Protein 3E98 (pdb70)

B-factor: mean 53.0, std 12.98, range [24.03, 97.97]

Foldseek 3Di:
DVVVVVVVVVVVVVVVVVVVVVVCCQVVLVVLLVVLLVVLLVQLVVQPDPCSNVVSVVCSVCPSNVFPWKFWEWADPPDDDPHHYYHPVVVCVQQVCVQVPHDDDQQDDDPSNLVVGTPDPVSVLFQGKAKHFQADPDTTTIIMTTDSDSNCCVGCCNPPRVVVSSPSSSVRNVVD/DVVVVVVVVVVVVVVVVVCCVVVVVVVVVVVVVLLVVLLVVLLVQLVVDPDPVSNVCSVVCSCCPSVVFPFKFWEWDDPVVYYHPVVVCVQDNVLAPQDKDKFDDDQSVLCVRGNDVCSVQFGMKIKGFLADPHTTTIIMTTHSPRVQGPDCVNCVSVSVSSVSSSVRRVVD

Organism: Pseudomonas aeruginosa (NCBI:txid287)

Sequence (348 aa):
VSLVERQVRLLRERNIERHRLSQLDVARENDRLFDKTRRLVLDLLDATSLEDVVSTVEDSLRHEFQVPYVSLILFSDSSVSVGRSVSSAEAHQAIGGLLSGGKTVCGVLRPHELAFLFGESDRDEIGSAAVVSLSFQGLHGVLAIGSPDPQHYKSSLGTLFLGYVAEVLARVLPRFDAVSLVERQVRLLRERNIERHHRLSQLDVARENDRLFDKTRRLVLDLLDATSLEDDVVSTVEDSLRHEFQVPYVSLILFSDSRSVSSAEAHQAIGGLLSGKTVCGVLRPHELAFLFGESDRDEIGSAAVVSLSFQGLHGVLAIGSPDPQHYKSSLGTLFLGYVAEVLARVLPRF

Solvent-accessible surface area: 18530 Å² total

Secondary structure (DSSP, 8-state):
-HHHHHHHHHHHHHHH--HHHHH--HHHHHHHHHHHHHHHHHHHHH--SHHHHHHHHHHIIIIIS--SEEEEEEE-SS---SSEEE-HHHHHHHHHHHHTT---STT---HHHHHHH---TTGGG--EEEEEEEESSSEEEEEEEEESSTTGGGSTIIIIIHHHHHHHHHHHGGG-/-HHHHHHHHHHHHHHHHH--HHHHH--HHHHHHHHHHHHHHHHHHHHT--SHHHHHHHHHHHHHHTS--SEEEEEEE----EE-HHHHHHHHTTS---PPEEES--HHHHHHHHHHHHHTT-SEEEEEEEESSSEEEEEEEEESSTTTTSSTTTTHHHHHHHHHHHHHGGG-

Radius of gyration: 25.73 Å; Cα contacts (8 Å, |Δi|>4): 501; chains: 2; bounding box: 55×84×58 Å

Structure (mmCIF, N/CA/C/O backbone):
data_3E98
#
_entry.id   3E98
#
_cell.length_a   53.841
_cell.length_b   88.114
_cell.length_c   60.963
_cell.angle_alpha   90.000
_cell.angle_beta   107.920
_cell.angle_gamma   90.000
#
_symmetry.space_group_name_H-M   'P 1 21 1'
#
loop_
_entity.id
_entity.type
_entity.pdbx_description
1 polymer 'GAF Domain of Unknown Function'
2 non-polymer 1,2-ETHANEDIOL
3 water water
#
loop_
_atom_site.group_PDB
_atom_site.id
_atom_site.type_symbol
_atom_site.label_atom_id
_atom_site.label_alt_id
_atom_site.label_comp_id
_atom_site.label_asym_id
_atom_site.label_entity_id
_atom_site.label_seq_id
_atom_site.pdbx_PDB_ins_code
_atom_site.Cartn_x
_atom_site.Cartn_y
_atom_site.Cartn_z
_atom_site.occupancy
_atom_site.B_iso_or_equiv
_atom_site.auth_seq_id
_atom_site.auth_comp_id
_atom_site.auth_asym_id
_atom_site.auth_atom_id
_atom_site.pdbx_PDB_model_num
ATOM 1 N N . VAL A 1 67 ? 21.560 -34.089 49.378 1.00 72.33 48 VAL A N 1
ATOM 2 C CA . VAL A 1 67 ? 22.745 -33.371 49.939 1.00 71.99 48 VAL A CA 1
ATOM 3 C C . VAL A 1 67 ? 23.162 -32.181 49.065 1.00 71.24 48 VAL A C 1
ATOM 4 O O . VAL A 1 67 ? 23.797 -31.245 49.558 1.00 71.11 48 VAL A O 1
ATOM 6 N N . SER A 1 68 ? 22.815 -32.211 47.777 1.00 70.18 49 SER A N 1
ATOM 7 C CA . SER A 1 68 ? 23.138 -31.098 46.874 1.00 69.56 49 SER A CA 1
ATOM 8 C C . SER A 1 68 ? 22.087 -29.983 46.926 1.00 68.04 49 SER A C 1
ATOM 9 O O . SER A 1 68 ? 22.397 -28.834 46.585 1.00 69.47 49 SER A O 1
ATOM 12 N N . LEU A 1 69 ? 20.856 -30.317 47.330 1.00 64.85 50 LEU A N 1
ATOM 13 C CA . LEU A 1 69 ? 19.818 -29.300 47.565 1.00 62.51 50 LEU A CA 1
ATOM 14 C C . LEU A 1 69 ? 20.242 -28.447 48.752 1.00 59.27 50 LEU A C 1
ATOM 15 O O . LEU A 1 69 ? 20.167 -27.225 48.695 1.00 59.05 50 LEU A O 1
ATOM 20 N N . VAL A 1 70 ? 20.697 -29.107 49.814 1.00 56.83 51 VAL A N 1
ATOM 21 C CA . VAL A 1 70 ? 21.140 -28.428 51.028 1.00 56.14 51 VAL A CA 1
ATOM 22 C C . VAL A 1 70 ? 22.445 -27.643 50.814 1.00 55.28 51 VAL A C 1
ATOM 23 O O . VAL A 1 70 ? 22.636 -26.595 51.422 1.00 55.55 51 VAL A O 1
ATOM 27 N N . GLU A 1 71 ? 23.327 -28.148 49.952 1.00 54.89 52 GLU A N 1
ATOM 28 C CA . GLU A 1 71 ? 24.561 -27.443 49.590 1.00 55.17 52 GLU A CA 1
ATOM 29 C C . GLU A 1 71 ? 24.267 -26.177 48.801 1.00 51.88 52 GLU A C 1
ATOM 30 O O . GLU A 1 71 ? 24.905 -25.142 49.015 1.00 50.19 52 GLU A O 1
ATOM 36 N N . ARG A 1 72 ? 23.311 -26.282 47.879 1.00 51.00 53 ARG A N 1
ATOM 37 C CA . ARG A 1 72 ? 22.852 -25.153 47.058 1.00 50.29 53 ARG A CA 1
ATOM 38 C C . ARG A 1 72 ? 22.204 -24.092 47.950 1.00 45.35 53 ARG A C 1
ATOM 39 O O . ARG A 1 72 ? 22.453 -22.896 47.799 1.00 46.18 53 ARG A O 1
ATOM 47 N N . GLN A 1 73 ? 21.400 -24.546 48.903 1.00 42.67 54 GLN A N 1
ATOM 48 C CA . GLN A 1 73 ? 20.798 -23.668 49.907 1.00 41.86 54 GLN A CA 1
ATOM 49 C C . GLN A 1 73 ? 21.833 -22.871 50.691 1.00 40.06 54 GLN A C 1
ATOM 50 O O . GLN A 1 73 ? 21.671 -21.677 50.875 1.00 39.10 54 GLN A O 1
ATOM 56 N N . VAL A 1 74 ? 22.877 -23.539 51.173 1.00 40.98 55 VAL A N 1
ATOM 57 C CA . VAL A 1 74 ? 23.913 -22.880 51.989 1.00 41.55 55 VAL A CA 1
ATOM 58 C C . VAL A 1 74 ? 24.678 -21.824 51.189 1.00 42.43 55 VAL A C 1
ATOM 59 O O . VAL A 1 74 ? 24.992 -20.751 51.718 1.00 43.26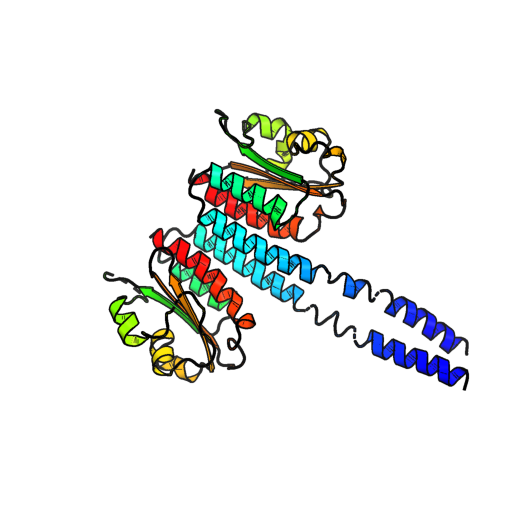 55 VAL A O 1
ATOM 63 N N . ARG A 1 75 ? 24.936 -22.120 49.915 1.00 42.59 56 ARG A N 1
ATOM 64 C CA . ARG A 1 75 ? 25.701 -21.242 49.024 1.00 43.98 56 ARG A CA 1
ATOM 65 C C . ARG A 1 75 ? 24.975 -19.935 48.768 1.00 41.81 56 ARG A C 1
ATOM 66 O O . ARG A 1 75 ? 25.573 -18.866 48.822 1.00 43.70 56 ARG A O 1
ATOM 74 N N . LEU A 1 76 ? 23.680 -20.017 48.497 1.00 41.28 57 LEU A N 1
ATOM 75 C CA . LEU A 1 76 ? 22.865 -18.819 48.301 1.00 40.83 57 LEU A CA 1
ATOM 76 C C . LEU A 1 76 ? 22.627 -18.064 49.595 1.00 38.07 57 LEU A C 1
ATOM 77 O O . LEU A 1 76 ? 22.634 -16.842 49.593 1.00 40.14 57 LEU A O 1
ATOM 82 N N . LEU A 1 77 ? 22.410 -18.775 50.698 1.00 36.31 58 LEU A N 1
ATOM 83 C CA . LEU A 1 77 ? 22.280 -18.116 52.000 1.00 35.65 58 LEU A CA 1
ATOM 84 C C . LEU A 1 77 ? 23.535 -17.342 52.379 1.00 35.19 58 LEU A C 1
ATOM 85 O O . LEU A 1 77 ? 23.446 -16.271 52.956 1.00 38.10 58 LEU A O 1
ATOM 90 N N . ARG A 1 78 ? 24.701 -17.875 52.039 1.00 37.71 59 ARG A N 1
ATOM 91 C CA . ARG A 1 78 ? 25.987 -17.230 52.342 1.00 36.70 59 ARG A CA 1
ATOM 92 C C . ARG A 1 78 ? 26.189 -15.916 51.593 1.00 39.28 59 ARG A C 1
ATOM 93 O O . ARG A 1 78 ? 26.637 -14.924 52.177 1.00 39.86 59 ARG A O 1
ATOM 101 N N . GLU A 1 79 ? 25.920 -15.955 50.288 1.00 39.86 60 GLU A N 1
ATOM 102 C CA . GLU A 1 79 ? 25.967 -14.790 49.415 1.00 41.95 60 GLU A CA 1
ATOM 103 C C . GLU A 1 79 ? 25.040 -13.730 49.932 1.00 40.95 60 GLU A C 1
ATOM 104 O O . GLU A 1 79 ? 25.460 -12.607 50.163 1.00 42.03 60 GLU A O 1
ATOM 110 N N . ARG A 1 80 ? 23.775 -14.091 50.127 1.00 41.08 61 ARG A N 1
ATOM 111 C CA . ARG A 1 80 ? 22.798 -13.164 50.684 1.00 41.77 61 ARG A CA 1
ATOM 112 C C . ARG A 1 80 ? 23.289 -12.563 51.990 1.00 41.27 61 ARG A C 1
ATOM 113 O O . ARG A 1 80 ? 23.281 -11.352 52.141 1.00 43.10 61 ARG A O 1
ATOM 116 N N . ASN A 1 81 ? 23.741 -13.414 52.909 1.00 43.00 62 ASN A N 1
ATOM 117 C CA . ASN A 1 81 ? 24.264 -12.995 54.223 1.00 42.67 62 ASN A CA 1
ATOM 118 C C . ASN A 1 81 ? 25.403 -11.983 54.084 1.00 42.41 62 ASN A C 1
ATOM 119 O O . ASN A 1 81 ? 25.405 -10.978 54.757 1.00 40.85 62 ASN A O 1
ATOM 124 N N . ILE A 1 82 ? 26.365 -12.259 53.193 1.00 43.43 63 ILE A N 1
ATOM 125 C CA . ILE A 1 82 ? 27.528 -11.391 52.990 1.00 42.70 63 ILE A CA 1
ATOM 126 C C . ILE A 1 82 ? 27.109 -10.020 52.447 1.00 44.06 63 ILE A C 1
ATOM 127 O O . ILE A 1 82 ? 27.604 -8.991 52.877 1.00 44.34 63 ILE A O 1
ATOM 132 N N . GLU A 1 83 ? 26.168 -10.032 51.515 1.00 47.24 64 GLU A N 1
ATOM 133 C CA . GLU A 1 83 ? 25.678 -8.829 50.871 1.00 47.72 64 GLU A CA 1
ATOM 134 C C . GLU A 1 83 ? 24.931 -7.947 51.879 1.00 48.00 64 GLU A C 1
ATOM 135 O O . GLU A 1 83 ? 25.066 -6.725 51.856 1.00 47.82 64 GLU A O 1
ATOM 151 N N . ARG A 1 85 ? 25.377 -7.991 55.266 1.00 47.82 66 ARG A N 1
ATOM 152 C CA . ARG A 1 85 ? 26.374 -7.486 56.216 1.00 48.29 66 ARG A CA 1
ATOM 153 C C . ARG A 1 85 ? 26.983 -6.182 55.737 1.00 46.43 66 ARG A C 1
ATOM 154 O O . ARG A 1 85 ? 27.058 -5.222 56.488 1.00 44.97 66 ARG A O 1
ATOM 162 N N . HIS A 1 86 ? 27.462 -6.192 54.493 1.00 48.48 67 HIS A N 1
ATOM 163 C CA . HIS A 1 86 ? 28.072 -5.022 53.865 1.00 50.48 67 HIS A CA 1
ATOM 164 C C . HIS A 1 86 ? 27.075 -3.876 53.762 1.00 49.86 67 HIS A C 1
ATOM 165 O O . HIS A 1 86 ? 27.361 -2.736 54.098 1.00 53.36 67 HIS A O 1
ATOM 172 N N . ARG A 1 87 ? 25.878 -4.200 53.353 1.00 50.03 68 ARG A N 1
ATOM 173 C CA . ARG A 1 87 ? 24.836 -3.210 53.245 1.00 50.17 68 ARG A CA 1
ATOM 174 C C . ARG A 1 87 ? 24.512 -2.564 54.597 1.00 49.93 68 ARG A C 1
ATOM 175 O O . ARG A 1 87 ? 24.319 -1.355 54.700 1.00 50.34 68 ARG A O 1
ATOM 183 N N . LEU A 1 88 ? 24.454 -3.380 55.631 1.00 49.54 69 LEU A N 1
ATOM 184 C CA . LEU A 1 88 ? 24.177 -2.902 56.984 1.00 51.06 69 LEU A CA 1
ATOM 185 C C . LEU A 1 88 ? 25.368 -2.100 57.525 1.00 52.16 69 LEU A C 1
ATOM 186 O O . LEU A 1 88 ? 25.202 -1.110 58.237 1.00 50.95 69 LEU A O 1
ATOM 191 N N . SER A 1 89 ? 26.573 -2.548 57.174 1.00 51.64 70 SER A N 1
ATOM 192 C CA . SER A 1 89 ? 27.802 -1.903 57.618 1.00 49.97 70 SER A CA 1
ATOM 193 C C . SER A 1 89 ? 27.940 -0.498 57.053 1.00 47.24 70 SER A C 1
ATOM 194 O O . SER A 1 89 ? 28.287 0.434 57.781 1.00 44.02 70 SER A O 1
ATOM 197 N N . GLN A 1 90 ? 27.702 -0.373 55.750 1.00 46.06 71 GLN A N 1
ATOM 198 C CA . GLN A 1 90 ? 27.645 0.921 55.062 1.00 48.49 71 GLN A CA 1
ATOM 199 C C . GLN A 1 90 ? 26.569 1.868 55.641 1.00 50.17 71 GLN A C 1
ATOM 200 O O . GLN A 1 90 ? 26.817 3.063 55.881 1.00 48.63 71 GLN A O 1
ATOM 206 N N . LEU A 1 91 ? 25.385 1.315 55.882 1.00 51.26 72 LEU A N 1
ATOM 207 C CA . LEU A 1 91 ? 24.279 2.045 56.497 1.00 52.28 72 LEU A CA 1
ATOM 208 C C . LEU A 1 91 ? 24.644 2.581 57.879 1.00 51.78 72 LEU A C 1
ATOM 209 O O . LEU A 1 91 ? 24.190 3.667 58.275 1.00 52.62 72 LEU A O 1
ATOM 222 N N . ASP A 1 93 ? 27.839 3.279 58.875 1.00 50.60 74 ASP A N 1
ATOM 223 C CA . ASP A 1 93 ? 28.851 4.280 58.597 1.00 50.21 74 ASP A CA 1
ATOM 224 C C . ASP A 1 93 ? 28.199 5.583 58.182 1.00 49.76 74 ASP A C 1
ATOM 225 O O . ASP A 1 93 ? 28.619 6.651 58.620 1.00 50.15 74 ASP A O 1
ATOM 230 N N . VAL A 1 94 ? 27.209 5.489 57.294 1.00 48.79 75 VAL A N 1
ATOM 231 C CA . VAL A 1 94 ? 26.458 6.663 56.844 1.00 47.97 75 VAL A CA 1
ATOM 232 C C . VAL A 1 94 ? 25.717 7.353 57.988 1.00 47.47 75 VAL A C 1
ATOM 233 O O . VAL A 1 94 ? 25.746 8.572 58.093 1.00 48.98 75 VAL A O 1
ATOM 237 N N . ALA A 1 95 ? 25.098 6.577 58.863 1.00 48.37 76 ALA A N 1
ATOM 238 C CA . ALA A 1 95 ? 24.349 7.129 59.994 1.00 47.50 76 ALA A CA 1
ATOM 239 C C . ALA A 1 95 ? 25.269 7.870 60.949 1.00 48.61 76 ALA A C 1
ATOM 240 O O . ALA A 1 95 ? 24.934 8.944 61.449 1.00 51.94 76 ALA A O 1
ATOM 242 N N . ARG A 1 96 ? 26.425 7.278 61.201 1.00 48.13 77 ARG A N 1
ATOM 243 C CA . ARG A 1 96 ? 27.434 7.849 62.078 1.00 50.02 77 ARG A CA 1
ATOM 244 C C . ARG A 1 96 ? 28.023 9.139 61.507 1.00 48.89 77 ARG A C 1
ATOM 245 O O . ARG A 1 96 ? 28.281 10.090 62.246 1.00 48.46 77 ARG A O 1
ATOM 250 N N . GLU A 1 97 ? 28.257 9.168 60.196 1.00 48.76 78 GLU A N 1
ATOM 251 C CA . GLU A 1 97 ? 28.837 10.344 59.563 1.00 49.03 78 GLU A CA 1
ATOM 252 C C . GLU A 1 97 ? 27.802 11.464 59.575 1.00 49.42 78 GLU A C 1
ATOM 253 O O . GLU A 1 97 ? 28.121 12.603 59.923 1.00 51.57 78 GLU A O 1
ATOM 259 N N . ASN A 1 98 ? 26.556 11.128 59.251 1.00 48.31 79 ASN A N 1
ATOM 260 C CA . ASN A 1 98 ? 25.456 12.095 59.290 1.00 46.74 79 ASN A CA 1
ATOM 261 C C . ASN A 1 98 ? 25.240 12.718 60.668 1.00 45.63 79 ASN A C 1
ATOM 262 O O . ASN A 1 98 ? 24.954 13.916 60.773 1.00 43.30 79 ASN A O 1
ATOM 267 N N . ASP A 1 99 ? 25.395 11.927 61.722 1.00 45.20 80 ASP A N 1
ATOM 268 C CA . ASP A 1 99 ? 25.338 12.487 63.071 1.00 46.03 80 ASP A CA 1
ATOM 269 C C . ASP A 1 99 ? 26.456 13.486 63.322 1.00 44.78 80 ASP A C 1
ATOM 270 O O . ASP A 1 99 ? 26.239 14.507 63.948 1.00 45.90 80 ASP A O 1
ATOM 275 N N . ARG A 1 100 ? 27.653 13.170 62.842 1.00 44.83 81 ARG A N 1
ATOM 276 C CA . ARG A 1 100 ? 28.823 14.027 63.007 1.00 43.54 81 ARG A CA 1
ATOM 277 C C . ARG A 1 100 ? 28.577 15.329 62.240 1.00 42.76 81 ARG A C 1
ATOM 278 O O . ARG A 1 100 ? 28.792 16.416 62.762 1.00 41.37 81 ARG A O 1
ATOM 286 N N . LEU A 1 101 ? 28.079 15.190 61.014 1.00 42.88 82 LEU A N 1
ATOM 287 C CA . LEU A 1 101 ? 27.757 16.317 60.169 1.00 42.43 82 LEU A CA 1
ATOM 288 C C . LEU A 1 101 ? 26.613 17.193 60.691 1.00 44.52 82 LEU A C 1
ATOM 289 O O . LEU A 1 101 ? 26.710 18.414 60.561 1.00 45.67 82 LEU A O 1
ATOM 294 N N . PHE A 1 102 ? 25.552 16.585 61.253 1.00 45.66 83 PHE A N 1
ATOM 295 C CA . PHE A 1 102 ? 24.448 17.328 61.886 1.00 48.56 83 PHE A CA 1
ATOM 296 C C . PHE A 1 102 ? 25.019 18.268 62.961 1.00 47.93 83 PHE A C 1
ATOM 297 O O 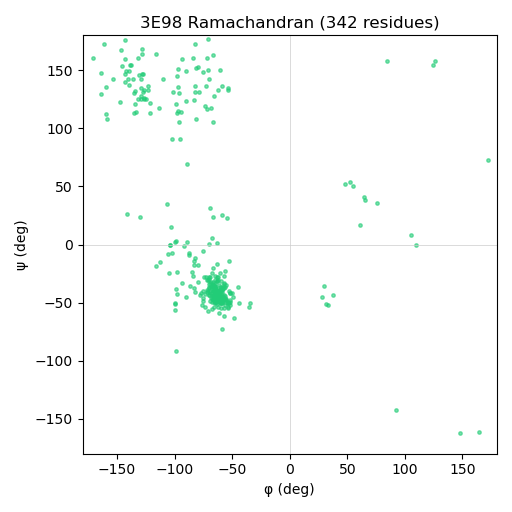. PHE A 1 102 ? 24.695 19.441 63.012 1.00 48.88 83 PHE A O 1
ATOM 305 N N . ASP A 1 103 ? 25.856 17.717 63.830 1.00 47.96 84 ASP A N 1
ATOM 306 C CA . ASP A 1 103 ? 26.480 18.452 64.928 1.00 47.72 84 ASP A CA 1
ATOM 307 C C . ASP A 1 103 ? 27.387 19.607 64.476 1.00 44.88 84 ASP A C 1
ATOM 308 O O . ASP A 1 103 ? 27.345 20.679 65.056 1.00 42.62 84 ASP A O 1
ATOM 313 N N . LYS A 1 104 ? 28.229 19.368 63.474 1.00 41.71 85 LYS A N 1
ATOM 314 C CA . LYS A 1 104 ? 29.129 20.402 62.970 1.00 39.33 85 LYS A CA 1
ATOM 315 C C . LYS A 1 104 ? 28.347 21.539 62.310 1.00 38.37 85 LYS A C 1
ATOM 316 O O . LYS A 1 104 ? 28.701 22.708 62.463 1.00 38.32 85 LYS A O 1
ATOM 322 N N . THR A 1 105 ? 27.305 21.178 61.563 1.00 38.24 86 THR A N 1
ATOM 323 C CA . THR A 1 105 ? 26.394 22.131 60.929 1.00 37.91 86 THR A CA 1
ATOM 324 C C . THR A 1 105 ? 25.709 23.034 61.970 1.00 40.10 86 THR A C 1
ATOM 325 O O . THR A 1 105 ? 25.777 24.255 61.882 1.00 40.74 86 THR A O 1
ATOM 329 N N . ARG A 1 106 ? 25.058 22.419 62.948 1.00 38.25 87 ARG A N 1
ATOM 330 C CA . ARG A 1 106 ? 24.475 23.127 64.083 1.00 40.51 87 ARG A CA 1
ATOM 331 C C . ARG A 1 106 ? 25.402 24.195 64.667 1.00 41.13 87 ARG A C 1
ATOM 332 O O . ARG A 1 106 ? 25.009 25.349 64.885 1.00 41.71 87 ARG A O 1
ATOM 340 N N . ARG A 1 107 ? 26.640 23.787 64.929 1.00 40.33 88 ARG A N 1
ATOM 341 C CA . ARG A 1 107 ? 27.640 24.651 65.505 1.00 41.90 88 ARG A CA 1
ATOM 342 C C . ARG A 1 107 ? 28.066 25.752 64.538 1.00 40.88 88 ARG A C 1
ATOM 343 O O . ARG A 1 107 ? 28.328 26.875 64.976 1.00 39.85 88 ARG A O 1
ATOM 348 N N . LEU A 1 108 ? 28.145 25.434 63.237 1.00 39.07 89 LEU A N 1
ATOM 349 C CA . LEU A 1 108 ? 28.548 26.413 62.245 1.00 37.72 89 LEU A CA 1
ATOM 350 C C . LEU A 1 108 ? 27.480 27.506 62.145 1.00 38.44 89 LEU A C 1
ATOM 351 O O . LEU A 1 108 ? 27.791 28.701 62.159 1.00 40.65 89 LEU A O 1
ATOM 356 N N . VAL A 1 109 ? 26.225 27.078 62.058 1.00 36.81 90 VAL A N 1
ATOM 357 C CA . VAL A 1 109 ? 25.069 27.969 61.985 1.00 34.48 90 VAL A CA 1
ATOM 358 C C . VAL A 1 109 ? 25.119 28.977 63.134 1.00 34.10 90 VAL A C 1
ATOM 359 O O . VAL A 1 109 ? 25.050 30.180 62.899 1.00 35.10 90 VAL A O 1
ATOM 363 N N . LEU A 1 110 ? 25.271 28.493 64.367 1.00 33.35 91 LEU A N 1
ATOM 364 C CA . LEU A 1 110 ? 25.352 29.387 65.530 1.00 33.37 91 LEU A CA 1
ATOM 365 C C . LEU A 1 110 ? 26.573 30.301 65.459 1.00 36.51 91 LEU A C 1
ATOM 366 O O . LEU A 1 110 ? 26.449 31.522 65.637 1.00 38.22 91 LEU A O 1
ATOM 371 N N . ASP A 1 111 ? 27.748 29.734 65.174 1.00 38.39 92 ASP A N 1
ATOM 372 C CA . ASP A 1 111 ? 28.962 30.553 64.955 1.00 37.57 92 ASP A CA 1
ATOM 373 C C . ASP A 1 111 ? 28.741 31.651 63.938 1.00 36.52 92 ASP A C 1
ATOM 374 O O . ASP A 1 111 ? 29.223 32.772 64.125 1.00 38.70 92 ASP A O 1
ATOM 379 N N . LEU A 1 112 ? 28.047 31.340 62.847 1.00 37.84 93 LEU A N 1
ATOM 380 C CA . LEU A 1 112 ? 27.742 32.360 61.810 1.00 38.90 93 LEU A CA 1
ATOM 381 C C . LEU A 1 112 ? 26.800 33.456 62.305 1.00 39.36 93 LEU A C 1
ATOM 382 O O . LEU A 1 112 ? 27.026 34.640 62.047 1.00 40.97 93 LEU A O 1
ATOM 387 N N . LEU A 1 113 ? 25.750 33.060 63.019 1.00 40.22 94 LEU A N 1
ATOM 388 C CA . LEU A 1 113 ? 24.821 34.018 63.620 1.00 40.78 94 LEU A CA 1
ATOM 389 C C . LEU A 1 113 ? 25.523 34.907 64.649 1.00 42.83 94 LEU A C 1
ATOM 390 O O . LEU A 1 113 ? 25.127 36.065 64.850 1.00 45.40 94 LEU A O 1
ATOM 395 N N . ASP A 1 114 ? 26.549 34.360 65.301 1.00 43.36 95 ASP A N 1
ATOM 396 C CA . ASP A 1 114 ? 27.346 35.093 66.293 1.00 43.64 95 ASP A CA 1
ATOM 397 C C . ASP A 1 114 ? 28.534 35.881 65.712 1.00 44.79 95 ASP A C 1
ATOM 398 O O . ASP A 1 114 ? 29.158 36.658 66.423 1.00 44.73 95 ASP A O 1
ATOM 403 N N . ALA A 1 115 ? 28.846 35.683 64.437 1.00 46.38 96 ALA A N 1
ATOM 404 C CA . ALA A 1 115 ? 29.952 36.396 63.799 1.00 47.05 96 ALA A CA 1
ATOM 405 C C . ALA A 1 115 ? 29.809 37.912 63.974 1.00 47.77 96 ALA A C 1
ATOM 406 O O . ALA A 1 115 ? 28.728 38.475 63.799 1.00 48.79 96 ALA A O 1
ATOM 408 N N . THR A 1 116 ? 30.920 38.554 64.328 1.00 49.31 97 THR A N 1
ATOM 409 C CA . THR A 1 116 ? 30.976 39.991 64.615 1.00 47.80 97 THR A CA 1
ATOM 410 C C . THR A 1 116 ? 31.602 40.803 63.500 1.00 47.55 97 THR A C 1
ATOM 411 O O . THR A 1 116 ? 31.694 42.01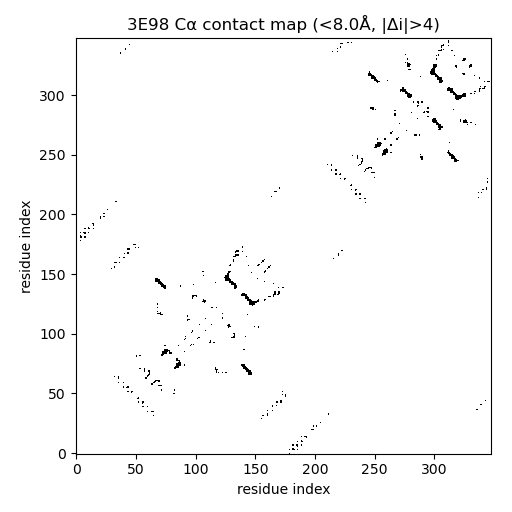8 63.624 1.00 50.36 97 THR A O 1
ATOM 415 N N . SER A 1 117 ? 32.028 40.148 62.419 1.00 46.79 98 SER A N 1
ATOM 416 C CA . SER A 1 117 ? 32.607 40.841 61.258 1.00 45.03 98 SER A CA 1
ATOM 417 C C . SER A 1 117 ? 32.587 39.962 60.018 1.00 44.78 98 SER A C 1
ATOM 418 O O . SER A 1 117 ? 32.265 38.768 60.093 1.00 45.60 98 SER A O 1
ATOM 421 N N . LEU A 1 118 ? 32.941 40.559 58.880 1.00 42.96 99 LEU A N 1
ATOM 422 C CA . LEU A 1 118 ? 33.054 39.833 57.631 1.00 43.33 99 LEU A CA 1
ATOM 423 C C . LEU A 1 118 ? 34.212 38.831 57.692 1.00 44.77 99 LEU A C 1
ATOM 424 O O . LEU A 1 118 ? 34.088 37.682 57.276 1.00 44.56 99 LEU A O 1
ATOM 429 N N . GLU A 1 119 ? 35.336 39.268 58.235 1.00 45.71 100 GLU A N 1
ATOM 430 C CA . GLU A 1 119 ? 36.479 38.397 58.377 1.00 46.50 100 GLU A CA 1
ATOM 431 C C . GLU A 1 119 ? 36.098 37.173 59.207 1.00 45.53 100 GLU A C 1
ATOM 432 O O . GLU A 1 119 ? 36.429 36.047 58.850 1.00 45.90 100 GLU A O 1
ATOM 438 N N . ASP A 1 120 ? 35.395 37.414 60.305 1.00 44.67 101 ASP A N 1
ATOM 439 C CA . ASP A 1 120 ? 34.934 36.357 61.202 1.00 44.10 101 ASP A CA 1
ATOM 440 C C . ASP A 1 120 ? 34.007 35.374 60.465 1.00 43.82 101 ASP A C 1
ATOM 441 O O . ASP A 1 120 ? 34.062 34.169 60.698 1.00 43.59 101 ASP A O 1
ATOM 446 N N . VAL A 1 121 ? 33.146 35.899 59.591 1.00 43.89 102 VAL A N 1
ATOM 447 C CA . VAL A 1 121 ? 32.235 35.061 58.815 1.00 42.72 102 VAL A CA 1
ATOM 448 C C . VAL A 1 121 ? 33.035 34.089 57.927 1.00 42.19 102 VAL A C 1
ATOM 449 O O . VAL A 1 121 ? 32.923 32.873 58.080 1.00 41.83 102 VAL A O 1
ATOM 453 N N . VAL A 1 122 ? 33.869 34.631 57.045 1.00 41.84 103 VAL A N 1
ATOM 454 C CA . VAL A 1 122 ? 34.605 33.827 56.058 1.00 41.91 103 VAL A CA 1
ATOM 455 C C . VAL A 1 122 ? 35.597 32.852 56.715 1.00 40.44 103 VAL A C 1
ATOM 456 O O . VAL A 1 122 ? 35.702 31.694 56.316 1.00 39.91 103 VAL A O 1
ATOM 460 N N . SER A 1 123 ? 36.273 33.323 57.755 1.00 40.38 104 SER A N 1
ATOM 461 C CA . SER A 1 123 ? 37.200 32.527 58.549 1.00 38.48 104 SER A CA 1
ATOM 462 C C . SER A 1 123 ? 36.509 31.363 59.257 1.00 37.25 104 SER A C 1
ATOM 463 O O . SER A 1 123 ? 37.039 30.262 59.342 1.00 36.48 104 SER A O 1
ATOM 466 N N . THR A 1 124 ? 35.317 31.608 59.777 1.00 38.79 105 THR A N 1
ATOM 467 C CA . THR A 1 124 ? 34.557 30.579 60.489 1.00 38.60 105 THR A CA 1
ATOM 468 C C . THR A 1 124 ? 34.149 29.469 59.514 1.00 39.14 105 THR A C 1
ATOM 469 O O . THR A 1 124 ? 34.407 28.297 59.773 1.00 40.33 105 THR A O 1
ATOM 473 N N . VAL A 1 125 ? 33.576 29.852 58.377 1.00 37.82 106 VAL A N 1
ATOM 474 C CA . VAL A 1 125 ? 33.167 28.901 57.354 1.00 38.50 106 VAL A CA 1
ATOM 475 C C . VAL A 1 125 ? 34.325 28.017 56.901 1.00 40.21 106 VAL A C 1
ATOM 476 O O . VAL A 1 125 ? 34.223 26.795 56.920 1.00 41.46 106 VAL A O 1
ATOM 480 N N . GLU A 1 126 ? 35.435 28.631 56.518 1.00 42.14 107 GLU A N 1
ATOM 481 C CA . GLU A 1 126 ? 36.554 27.873 55.973 1.00 42.73 107 GLU A CA 1
ATOM 482 C C . GLU A 1 126 ? 37.210 26.979 57.015 1.00 41.56 107 GLU A C 1
ATOM 483 O O . GLU A 1 126 ? 37.456 25.813 56.759 1.00 42.35 107 GLU A O 1
ATOM 489 N N . ASP A 1 127 ? 37.471 27.520 58.196 1.00 40.27 108 ASP A N 1
ATOM 490 C CA . ASP A 1 127 ? 37.992 26.713 59.294 1.00 39.29 108 ASP A CA 1
ATOM 491 C C . ASP A 1 127 ? 37.054 25.553 59.652 1.00 38.71 108 ASP A C 1
ATOM 492 O O . ASP A 1 127 ? 37.491 24.418 59.820 1.00 40.28 108 ASP A O 1
ATOM 497 N N . SER A 1 128 ? 35.762 25.828 59.766 1.00 38.25 109 SER A N 1
ATOM 498 C CA . SER A 1 128 ? 34.809 24.773 60.087 1.00 38.25 109 SER A CA 1
ATOM 499 C C . SER A 1 128 ? 34.773 23.686 59.014 1.00 38.80 109 SER A C 1
ATOM 500 O O . SER A 1 128 ? 34.976 22.510 59.313 1.00 38.09 109 SER A O 1
ATOM 503 N N . LEU A 1 129 ? 34.560 24.075 57.758 1.00 39.23 110 LEU A N 1
ATOM 504 C CA . LEU A 1 129 ? 34.490 23.091 56.672 1.00 36.20 110 LEU A CA 1
ATOM 505 C C . LEU A 1 129 ? 35.764 22.260 56.553 1.00 37.15 110 LEU A C 1
ATOM 506 O O . LEU A 1 129 ? 35.697 21.063 56.322 1.00 39.93 110 LEU A O 1
ATOM 511 N N . ARG A 1 130 ? 36.916 22.887 56.738 1.00 36.73 111 ARG A N 1
ATOM 512 C CA . ARG A 1 130 ? 38.199 22.195 56.632 1.00 37.45 111 ARG A CA 1
ATOM 513 C C . ARG A 1 130 ? 38.571 21.298 57.817 1.00 38.90 111 ARG A C 1
ATOM 514 O O . ARG A 1 130 ? 39.172 20.247 57.650 1.00 38.76 111 ARG A O 1
ATOM 522 N N . HIS A 1 131 ? 38.274 21.762 59.021 1.00 40.31 112 HIS A N 1
ATOM 523 C CA . HIS A 1 131 ? 38.827 21.156 60.216 1.00 38.98 112 HIS A CA 1
ATOM 524 C C . HIS A 1 131 ? 37.804 20.533 61.129 1.00 39.78 112 HIS A C 1
ATOM 525 O O . HIS A 1 131 ? 38.173 19.698 61.962 1.00 39.75 112 HIS A O 1
ATOM 532 N N . GLU A 1 132 ? 36.534 20.921 60.962 1.00 40.12 113 GLU A N 1
ATOM 533 C CA . GLU A 1 132 ? 35.424 20.332 61.701 1.00 39.96 113 GLU A CA 1
ATOM 534 C C . GLU A 1 132 ? 34.731 19.306 60.811 1.00 41.33 113 GLU A C 1
ATOM 535 O O . GLU A 1 132 ? 34.585 18.156 61.195 1.00 41.21 113 GLU A O 1
ATOM 541 N N . PHE A 1 133 ? 34.288 19.737 59.633 1.00 43.87 114 PHE A N 1
ATOM 542 C CA . PHE A 1 133 ? 33.690 18.825 58.647 1.00 44.19 114 PHE A CA 1
ATOM 543 C C . PHE A 1 133 ? 34.764 17.960 58.014 1.00 43.07 114 PHE A 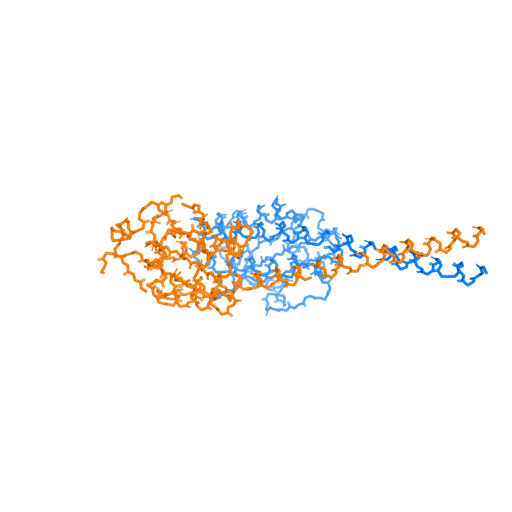C 1
ATOM 544 O O . PHE A 1 133 ? 34.475 16.870 57.549 1.00 45.45 114 PHE A O 1
ATOM 552 N N . GLN A 1 134 ? 35.991 18.449 57.943 1.00 43.92 115 GLN A N 1
ATOM 553 C CA . GLN A 1 134 ? 37.107 17.624 57.498 1.00 44.39 115 GLN A CA 1
ATOM 554 C C . GLN A 1 134 ? 37.060 17.438 55.977 1.00 44.07 115 GLN A C 1
ATOM 555 O O . GLN A 1 134 ? 37.405 16.378 55.460 1.00 46.50 115 GLN A O 1
ATOM 561 N N . VAL A 1 135 ? 36.626 18.475 55.266 1.00 42.03 116 VAL A N 1
ATOM 562 C CA . VAL A 1 135 ? 36.545 18.478 53.809 1.00 40.98 116 VAL A CA 1
ATOM 563 C C . VAL A 1 135 ? 37.940 18.818 53.273 1.00 42.62 116 VAL A C 1
ATOM 564 O O . VAL A 1 135 ? 38.550 19.780 53.734 1.00 43.60 116 VAL A O 1
ATOM 568 N N . PRO A 1 136 ? 38.461 18.032 52.306 1.00 42.89 117 PRO A N 1
ATOM 569 C CA . PRO A 1 136 ? 39.843 18.265 51.856 1.00 41.68 117 PRO A CA 1
ATOM 570 C C . PRO A 1 136 ? 40.046 19.481 50.968 1.00 41.97 117 PRO A C 1
ATOM 571 O O . PRO A 1 136 ? 41.130 20.046 50.946 1.00 40.14 117 PRO A O 1
ATOM 575 N N . TYR A 1 137 ? 39.021 19.875 50.223 1.00 44.60 118 TYR A N 1
ATOM 576 C CA . TYR A 1 137 ? 39.129 21.030 49.338 1.00 43.74 118 TYR A CA 1
ATOM 577 C C . TYR A 1 137 ? 37.969 21.929 49.603 1.00 42.04 118 TYR A C 1
ATOM 578 O O . TYR A 1 137 ? 36.837 21.471 49.551 1.00 43.44 118 TYR A O 1
ATOM 587 N N . VAL A 1 138 ? 38.255 23.195 49.898 1.00 41.40 119 VAL A N 1
ATOM 588 C CA . VAL A 1 138 ? 37.244 24.182 50.292 1.00 41.53 119 VAL A CA 1
ATOM 589 C C . VAL A 1 138 ? 37.460 25.505 49.551 1.00 41.75 119 VAL A C 1
ATOM 590 O O . VAL A 1 138 ? 38.585 25.995 49.471 1.00 41.57 119 VAL A O 1
ATOM 594 N N . SER A 1 139 ? 36.380 26.050 48.987 1.00 40.97 120 SER A N 1
ATOM 595 C CA . SER A 1 139 ? 36.419 27.319 48.266 1.00 41.23 120 SER A CA 1
ATOM 596 C C . SER A 1 139 ? 35.308 28.234 48.728 1.00 41.35 120 SER A C 1
ATOM 597 O O . SER A 1 139 ? 34.140 27.850 48.722 1.00 41.91 120 SER A O 1
ATOM 600 N N . LEU A 1 140 ? 35.688 29.438 49.151 1.00 40.84 121 LEU A N 1
ATOM 601 C CA . LEU A 1 140 ? 34.743 30.483 49.472 1.00 40.58 121 LEU A CA 1
ATOM 602 C C . LEU A 1 140 ? 35.255 31.726 48.806 1.00 40.68 121 LEU A C 1
ATOM 603 O O . LEU A 1 140 ? 36.340 32.199 49.126 1.00 39.20 121 LEU A O 1
ATOM 608 N N . ILE A 1 141 ? 34.497 32.220 47.828 1.00 42.33 122 ILE A N 1
ATOM 609 C CA . ILE A 1 141 ? 34.865 33.412 47.094 1.00 39.93 122 ILE A CA 1
ATOM 610 C C . ILE A 1 141 ? 33.686 34.347 47.186 1.00 41.16 122 ILE A C 1
ATOM 611 O O . ILE A 1 141 ? 32.558 33.964 46.873 1.00 42.01 122 ILE A O 1
ATOM 616 N N . LEU A 1 142 ? 33.951 35.566 47.637 1.00 42.79 123 LEU A N 1
ATOM 617 C CA . LEU A 1 142 ? 32.949 36.622 47.716 1.00 44.33 123 LEU A CA 1
ATOM 618 C C . LEU A 1 142 ? 33.078 37.526 46.500 1.00 45.16 123 LEU A C 1
ATOM 619 O O . LEU A 1 142 ? 34.172 37.729 46.006 1.00 45.99 123 LEU A O 1
ATOM 624 N N . PHE A 1 143 ? 31.961 38.044 46.000 1.00 48.48 124 PHE A N 1
ATOM 625 C CA . PHE A 1 143 ? 31.986 38.896 44.803 1.00 51.44 124 PHE A CA 1
ATOM 626 C C . PHE A 1 143 ? 32.011 40.376 45.163 1.00 55.75 124 PHE A C 1
ATOM 627 O O . PHE A 1 143 ? 31.214 40.845 45.965 1.00 55.49 124 PHE A O 1
ATOM 635 N N . SER A 1 144 ? 32.942 41.107 44.563 1.00 61.34 125 SER A N 1
ATOM 636 C CA . SER A 1 144 ? 33.127 42.515 44.876 1.00 66.39 125 SER A CA 1
ATOM 637 C C . SER A 1 144 ? 33.951 43.192 43.791 1.00 69.60 125 SER A C 1
ATOM 638 O O . SER A 1 144 ? 35.021 42.700 43.427 1.00 68.84 125 SER A O 1
ATOM 641 N N . ASP A 1 145 ? 33.444 44.316 43.281 1.00 74.91 126 ASP A N 1
ATOM 642 C CA . ASP A 1 145 ? 34.155 45.111 42.266 1.00 78.27 126 ASP A CA 1
ATOM 643 C C . ASP A 1 145 ? 35.430 45.686 42.861 1.00 80.25 126 ASP A C 1
ATOM 644 O O . ASP A 1 145 ? 36.503 45.541 42.276 1.00 81.34 126 ASP A O 1
ATOM 649 N N . SER A 1 146 ? 35.297 46.329 44.024 1.00 82.55 127 SER A N 1
ATOM 650 C CA . SER A 1 146 ? 36.436 46.892 44.758 1.00 84.47 127 SER A CA 1
ATOM 651 C C . SER A 1 146 ? 37.001 45.834 45.716 1.00 85.71 127 SER A C 1
ATOM 652 O O . SER A 1 146 ? 36.894 45.960 46.939 1.00 86.21 127 SER A O 1
ATOM 654 N N . SER A 1 147 ? 37.610 44.798 45.141 1.00 86.85 128 SER A N 1
ATOM 655 C CA . SER A 1 147 ? 38.093 43.641 45.901 1.00 88.02 128 SER A CA 1
ATOM 656 C C . SER A 1 147 ? 39.252 43.987 46.849 1.00 88.25 128 SER A C 1
ATOM 657 O O . SER A 1 147 ? 40.387 44.198 46.401 1.00 88.61 128 SER A O 1
ATOM 660 N N . VAL A 1 148 ? 38.958 44.053 48.151 1.00 87.25 129 VAL A N 1
ATOM 661 C CA . VAL A 1 148 ? 39.991 44.229 49.189 1.00 86.39 129 VAL A CA 1
ATOM 662 C C . VAL A 1 148 ? 39.692 43.260 50.340 1.00 84.99 129 VAL A C 1
ATOM 663 O O . VAL A 1 148 ? 38.664 43.415 51.011 1.00 86.59 129 VAL A O 1
ATOM 665 N N . SER A 1 149 ? 40.556 42.259 50.560 1.00 81.19 130 SER A N 1
ATOM 666 C CA . SER A 1 149 ? 40.296 41.241 51.601 1.00 78.01 130 SER A CA 1
ATOM 667 C C . SER A 1 149 ? 41.458 40.267 51.900 1.00 74.38 130 SER A C 1
ATOM 668 O O . SER A 1 149 ? 42.378 40.099 51.094 1.00 72.40 130 SER A O 1
ATOM 670 N N . VAL A 1 150 ? 41.400 39.638 53.079 1.00 71.43 131 VAL A N 1
ATOM 671 C CA . VAL A 1 150 ? 42.314 38.542 53.430 1.00 67.98 131 VAL A CA 1
ATOM 672 C C . VAL A 1 150 ? 41.917 37.344 52.574 1.00 67.45 131 VAL A C 1
ATOM 673 O O . VAL A 1 150 ? 42.729 36.814 51.821 1.00 67.04 131 VAL A O 1
ATOM 677 N N . GLY A 1 151 ? 40.651 36.939 52.690 1.00 66.39 132 GLY A N 1
ATOM 678 C CA . GLY A 1 151 ? 40.104 35.863 51.874 1.00 65.29 132 GLY A CA 1
ATOM 679 C C . GLY A 1 151 ? 39.921 36.252 50.414 1.00 64.05 132 GLY A C 1
ATOM 680 O O . GLY A 1 151 ? 40.146 37.406 50.024 1.00 64.97 132 GLY A O 1
ATOM 681 N N . ARG A 1 152 ? 39.487 35.287 49.606 1.00 62.77 133 ARG A N 1
ATOM 682 C CA . ARG A 1 152 ? 39.309 35.503 48.165 1.00 61.71 133 ARG A CA 1
ATOM 683 C C . ARG A 1 152 ? 38.112 36.357 47.794 1.00 59.67 133 ARG A C 1
ATOM 684 O O . ARG A 1 152 ? 37.005 36.185 48.310 1.00 57.69 133 ARG A O 1
ATOM 692 N N . SER A 1 153 ? 38.365 37.258 46.858 1.00 59.16 134 SER A N 1
ATOM 693 C CA . SER A 1 153 ? 37.380 38.198 46.381 1.00 58.83 134 SER A CA 1
ATOM 694 C C . SER A 1 153 ? 37.662 38.465 44.899 1.00 57.38 134 SER A C 1
ATOM 695 O O . SER A 1 153 ? 38.780 38.850 44.533 1.00 58.24 134 SER A O 1
ATOM 698 N N . VAL A 1 154 ? 36.663 38.215 44.053 1.00 55.08 135 VAL A N 1
ATOM 699 C CA . VAL A 1 154 ? 36.724 38.536 42.620 1.00 51.85 135 VAL A CA 1
ATOM 700 C C . VAL A 1 154 ? 35.482 39.328 42.263 1.00 51.18 135 VAL A C 1
ATOM 701 O O . VAL A 1 154 ? 34.519 39.332 43.020 1.00 52.37 135 VAL A O 1
ATOM 705 N N . SER A 1 155 ? 35.484 39.997 41.117 1.00 51.05 136 SER A N 1
ATOM 706 C CA . SER A 1 155 ? 34.283 40.710 40.666 1.00 51.59 136 SER A CA 1
ATOM 707 C C . SER A 1 155 ? 33.262 39.711 40.129 1.00 50.81 136 SER A C 1
ATOM 708 O O . SER A 1 155 ? 33.625 38.672 39.596 1.00 49.09 136 SER A O 1
ATOM 711 N N . SER A 1 156 ? 31.984 40.022 40.289 1.00 50.76 137 SER A N 1
ATOM 712 C CA . SER A 1 156 ? 30.928 39.164 39.755 1.00 50.46 137 SER A CA 1
ATOM 713 C C . SER A 1 156 ? 31.169 38.810 38.276 1.00 49.91 137 SER A C 1
ATOM 714 O O . SER A 1 156 ? 30.969 37.668 37.861 1.00 50.19 137 SER A O 1
ATOM 717 N N . ALA A 1 157 ? 31.599 39.799 37.496 1.00 49.92 138 ALA A N 1
ATOM 718 C CA . ALA A 1 157 ? 31.919 39.608 36.076 1.00 49.98 138 ALA A CA 1
ATOM 719 C C . ALA A 1 157 ? 32.972 38.524 35.886 1.00 49.49 138 ALA A C 1
ATOM 720 O O . ALA A 1 157 ? 32.823 37.641 35.042 1.00 49.07 138 ALA A O 1
ATOM 722 N N . GLU A 1 158 ? 34.036 38.599 36.681 1.00 50.15 139 GLU A N 1
ATOM 723 C CA . GLU A 1 158 ? 35.104 37.609 36.627 1.00 50.85 139 GLU A CA 1
ATOM 724 C C . GLU A 1 158 ? 34.625 36.219 37.059 1.00 48.92 139 GLU A C 1
ATOM 725 O O . GLU A 1 158 ? 35.047 35.210 36.501 1.00 49.13 139 GLU A O 1
ATOM 731 N N . ALA A 1 159 ? 33.743 36.174 38.046 1.00 47.89 140 ALA A N 1
ATOM 732 C CA . ALA A 1 159 ? 33.181 34.919 38.509 1.00 47.89 140 ALA A CA 1
ATOM 733 C C . ALA A 1 159 ? 32.377 34.271 37.396 1.00 48.52 140 ALA A C 1
ATOM 734 O O . ALA A 1 159 ? 32.605 33.117 37.058 1.00 49.15 140 ALA A O 1
ATOM 736 N N . HIS A 1 160 ? 31.465 35.028 36.799 1.00 49.41 141 HIS A N 1
ATOM 737 C CA . HIS A 1 160 ? 30.608 34.498 35.729 1.00 49.73 141 HIS A CA 1
ATOM 738 C C . HIS A 1 160 ? 31.362 34.013 34.490 1.00 50.88 141 HIS A C 1
ATOM 739 O O . HIS A 1 160 ? 30.948 33.038 33.853 1.00 51.12 141 HIS A O 1
ATOM 746 N N . GLN A 1 161 ? 32.459 34.681 34.141 1.00 51.31 142 GLN A N 1
ATOM 747 C CA . GLN A 1 161 ? 33.302 34.198 33.043 1.00 51.91 142 GLN A CA 1
ATOM 748 C C . GLN A 1 161 ? 33.818 32.772 33.279 1.00 51.72 142 GLN A C 1
ATOM 749 O O . GLN A 1 161 ? 33.922 32.000 32.334 1.00 52.04 142 GLN A O 1
ATOM 755 N N . ALA A 1 162 ? 34.113 32.433 34.536 1.00 50.98 143 ALA A N 1
ATOM 756 C CA . ALA A 1 162 ? 34.694 31.143 34.896 1.00 50.75 143 ALA A CA 1
ATOM 757 C C . ALA A 1 162 ? 33.659 30.064 35.205 1.00 51.85 143 ALA A C 1
ATOM 758 O O . ALA A 1 162 ? 33.799 28.923 34.765 1.00 51.72 143 ALA A O 1
ATOM 760 N N . ILE A 1 163 ? 32.638 30.421 35.981 1.00 53.00 144 ILE A N 1
ATOM 761 C CA . ILE A 1 163 ? 31.669 29.448 36.483 1.00 53.80 144 ILE A CA 1
ATOM 762 C C . ILE A 1 163 ? 30.204 29.967 36.498 1.00 54.91 144 ILE A C 1
ATOM 763 O O . ILE A 1 163 ? 29.365 29.463 37.254 1.00 55.19 144 ILE A O 1
ATOM 768 N N . GLY A 1 164 ? 29.895 30.927 35.622 1.00 54.90 145 GLY A N 1
ATOM 769 C CA . GLY A 1 164 ? 28.581 31.588 35.597 1.00 55.17 145 GLY A CA 1
ATOM 770 C C . GLY A 1 164 ? 27.362 30.693 35.444 1.00 55.75 145 GLY A C 1
ATOM 771 O O . GLY A 1 164 ? 26.312 30.966 36.016 1.00 56.15 145 GLY A O 1
ATOM 772 N N . GLY A 1 165 ? 27.482 29.632 34.657 1.00 56.87 146 GLY A N 1
ATOM 773 C CA . GLY A 1 165 ? 26.397 28.659 34.522 1.00 57.42 146 GLY A CA 1
ATOM 774 C C . GLY A 1 165 ? 25.974 28.047 35.851 1.00 58.04 146 GLY A C 1
ATOM 775 O O . GLY A 1 165 ? 24.795 27.798 36.082 1.00 59.57 146 GLY A O 1
ATOM 776 N N . LEU A 1 166 ? 26.942 27.807 36.729 1.00 57.60 147 LEU A N 1
ATOM 777 C CA . LEU A 1 166 ? 26.661 27.258 38.045 1.00 57.01 147 LEU A CA 1
ATOM 778 C C . LEU A 1 166 ? 26.163 28.336 39.019 1.00 57.54 147 LEU A C 1
ATOM 779 O O . LEU A 1 166 ? 25.363 28.051 39.896 1.00 58.95 147 LEU A O 1
ATOM 784 N N . LEU A 1 167 ? 26.632 29.569 38.861 1.00 58.11 148 LEU A N 1
ATOM 785 C CA . LEU A 1 167 ? 26.170 30.694 39.683 1.00 58.77 148 LEU A CA 1
ATOM 786 C C . LEU A 1 167 ? 24.703 31.020 39.436 1.00 60.87 148 LEU A C 1
ATOM 787 O O . LEU A 1 167 ? 23.977 31.357 40.370 1.00 62.03 148 LEU A O 1
ATOM 792 N N . SER A 1 168 ? 24.277 30.929 38.177 1.00 62.28 149 SER A N 1
ATOM 793 C CA . SER A 1 168 ? 22.885 31.197 37.800 1.00 62.77 149 SER A CA 1
ATOM 794 C C . SER A 1 168 ? 21.916 30.119 38.301 1.00 62.98 149 SER A C 1
ATOM 795 O O . SER A 1 168 ? 20.718 30.201 38.049 1.00 62.51 149 SER A O 1
ATOM 798 N N . GLY A 1 169 ? 22.436 29.113 38.999 1.00 65.17 150 GLY A N 1
ATOM 799 C CA . GLY A 1 169 ? 21.614 28.059 39.595 1.00 66.41 150 GLY A CA 1
ATOM 800 C C . GLY A 1 169 ? 21.682 26.743 38.844 1.00 67.52 150 GLY A C 1
ATOM 801 O O . GLY A 1 169 ? 20.931 25.820 39.154 1.00 66.79 150 GLY A O 1
ATOM 802 N N . GLY A 1 170 ? 22.588 26.648 37.866 1.00 68.76 151 GLY A N 1
ATOM 803 C CA . GLY A 1 170 ? 22.743 25.433 37.060 1.00 69.33 151 GLY A CA 1
ATOM 804 C C . GLY A 1 170 ? 23.370 24.284 37.831 1.00 70.05 151 GLY A C 1
ATOM 805 O O . GLY A 1 170 ? 24.008 24.495 38.863 1.00 68.64 151 GLY A O 1
ATOM 806 N N . LYS A 1 171 ? 23.181 23.071 37.318 1.00 71.96 152 LYS A N 1
ATOM 807 C CA . LYS A 1 171 ? 23.674 21.846 37.956 1.00 74.08 152 LYS A CA 1
ATOM 808 C C . LYS A 1 171 ? 24.816 21.228 37.139 1.00 74.73 152 LYS A C 1
ATOM 809 O O . LYS A 1 171 ? 24.783 21.266 35.907 1.00 75.29 152 LYS A O 1
ATOM 811 N N . THR A 1 172 ? 25.828 20.680 37.818 1.00 75.22 153 THR A N 1
ATOM 812 C CA . THR A 1 172 ? 26.908 19.963 37.125 1.00 75.12 153 THR A CA 1
ATOM 813 C C . THR A 1 172 ? 26.464 18.524 36.867 1.00 74.75 153 THR A C 1
ATOM 814 O O . THR A 1 172 ? 25.536 18.022 37.512 1.00 76.11 153 THR A O 1
ATOM 818 N N . VAL A 1 173 ? 27.124 17.866 35.921 1.00 73.53 154 VAL A N 1
ATOM 819 C CA . VAL A 1 173 ? 26.823 16.479 35.603 1.00 72.95 154 VAL A CA 1
ATOM 820 C C . VAL A 1 173 ? 27.800 15.582 36.372 1.00 72.22 154 VAL A C 1
ATOM 821 O O . VAL A 1 173 ? 28.981 15.505 36.036 1.00 72.11 154 VAL A O 1
ATOM 825 N N . CYS A 1 174 ? 27.295 14.933 37.421 1.00 72.18 155 CYS A N 1
ATOM 826 C CA . CYS A 1 174 ? 28.067 13.990 38.256 1.00 72.10 155 CYS A CA 1
ATOM 827 C C . CYS A 1 174 ? 29.232 14.598 39.050 1.00 69.04 155 CYS A C 1
ATOM 828 O O . CYS A 1 174 ? 30.288 13.961 39.203 1.00 68.61 155 CYS A O 1
ATOM 831 N N . GLY A 1 175 ? 29.030 15.813 39.567 1.00 65.07 156 GLY A N 1
ATOM 832 C CA . GLY A 1 175 ? 30.042 16.492 40.378 1.00 62.05 156 GLY A CA 1
ATOM 833 C C . GLY A 1 175 ? 31.346 16.767 39.651 1.00 59.40 156 GLY A C 1
ATOM 834 O O . GLY A 1 175 ? 32.358 17.054 40.274 1.00 57.78 156 GLY A O 1
ATOM 835 N N . VAL A 1 176 ? 31.321 16.701 38.324 1.00 58.58 157 VAL A N 1
ATOM 836 C CA . VAL A 1 176 ? 32.530 16.870 37.525 1.00 56.93 157 VAL A CA 1
ATOM 837 C C . VAL A 1 176 ? 32.594 18.294 37.028 1.00 55.83 157 VAL A C 1
ATOM 838 O O . VAL A 1 176 ? 31.743 18.731 36.251 1.00 56.95 157 VAL A O 1
ATOM 842 N N . LEU A 1 177 ? 33.584 19.026 37.517 1.00 54.73 158 LEU A N 1
ATOM 843 C CA . LEU A 1 177 ? 33.830 20.369 37.049 1.00 55.43 158 LEU A CA 1
ATOM 844 C C . LEU A 1 177 ? 34.863 20.241 35.938 1.00 55.23 158 LEU A C 1
ATOM 845 O O . LEU A 1 177 ? 35.559 19.231 35.824 1.00 56.88 158 LEU A O 1
ATOM 850 N N . ARG A 1 178 ? 34.937 21.254 35.099 1.00 54.33 159 ARG A N 1
ATOM 851 C CA . ARG A 1 178 ? 35.914 21.289 34.030 1.00 53.59 159 ARG A CA 1
ATOM 852 C C . ARG A 1 178 ? 37.186 21.971 34.544 1.00 54.36 159 ARG A C 1
ATOM 853 O O . ARG A 1 178 ? 37.115 22.849 35.412 1.00 52.09 159 ARG A O 1
ATOM 861 N N . PRO A 1 179 ? 38.357 21.568 34.008 1.00 54.98 160 PRO A N 1
ATOM 862 C CA . PRO A 1 179 ? 39.662 22.074 34.429 1.00 54.03 160 PRO A CA 1
ATOM 863 C C . PRO A 1 179 ? 39.690 23.556 34.822 1.00 53.75 160 PRO A C 1
ATOM 864 O O . PRO A 1 179 ? 40.142 23.893 35.914 1.00 53.50 160 PRO A O 1
ATOM 868 N N . HIS A 1 180 ? 39.219 24.431 33.938 1.00 53.42 161 HIS A N 1
ATOM 869 C CA . HIS A 1 180 ? 39.217 25.873 34.212 1.00 53.95 161 HIS A CA 1
ATOM 870 C C . HIS A 1 180 ? 38.331 26.254 35.409 1.00 52.50 161 HIS A C 1
ATOM 871 O O . HIS A 1 180 ? 38.591 27.268 36.062 1.00 52.30 161 HIS A O 1
ATOM 878 N N . GLU A 1 181 ? 37.289 25.454 35.672 1.00 50.20 162 GLU A N 1
ATOM 879 C CA . GLU A 1 181 ? 36.368 25.678 36.807 1.00 49.40 162 GLU A CA 1
ATOM 880 C C . GLU A 1 181 ? 37.026 25.275 38.113 1.00 48.58 162 GLU A C 1
ATOM 881 O O . GLU A 1 181 ? 36.925 26.011 39.096 1.00 49.25 162 GLU A O 1
ATOM 887 N N . LEU A 1 182 ? 37.668 24.102 38.107 1.00 46.98 163 LEU A N 1
ATOM 888 C CA . LEU A 1 182 ? 38.492 23.627 39.222 1.00 47.31 163 LEU A CA 1
ATOM 889 C C . LEU A 1 182 ? 39.599 24.617 39.592 1.00 45.51 163 LEU A C 1
ATOM 890 O O . LEU A 1 182 ? 39.829 24.898 40.764 1.00 44.71 163 LEU A O 1
ATOM 895 N N . ALA A 1 183 ? 40.287 25.117 38.579 1.00 44.55 164 ALA A N 1
ATOM 896 C CA . ALA A 1 183 ? 41.383 26.068 38.758 1.00 45.17 164 ALA A CA 1
ATOM 897 C C . ALA A 1 183 ? 40.921 27.431 39.270 1.00 45.45 164 ALA A C 1
ATOM 898 O O . ALA A 1 183 ? 41.713 28.166 39.850 1.00 47.91 164 ALA A O 1
ATOM 900 N N . PHE A 1 184 ? 39.661 27.786 39.026 1.00 45.33 165 PHE A N 1
ATOM 901 C CA . PHE A 1 184 ? 39.104 29.056 39.516 1.00 44.04 165 PHE A CA 1
ATOM 902 C C . PHE A 1 184 ? 38.665 28.900 40.957 1.00 44.17 165 PHE A C 1
ATOM 903 O O . PHE A 1 184 ? 38.842 29.801 41.758 1.00 44.82 165 PHE A O 1
ATOM 911 N N . LEU A 1 185 ? 38.058 27.759 41.263 1.00 43.09 166 LEU A N 1
ATOM 912 C CA . LEU A 1 185 ? 37.509 27.504 42.584 1.00 42.38 166 LEU A CA 1
ATOM 913 C C . LEU A 1 185 ? 38.570 27.124 43.623 1.00 43.97 166 LEU A C 1
ATOM 914 O O . LEU A 1 185 ? 38.541 27.601 44.755 1.00 45.69 166 LEU A O 1
ATOM 919 N N . PHE A 1 186 ? 39.505 26.270 43.241 1.00 44.71 167 PHE A N 1
ATOM 920 C CA . PHE A 1 186 ? 40.369 25.628 44.217 1.00 45.78 167 PHE A CA 1
ATOM 921 C C . PHE A 1 186 ? 41.846 26.015 44.164 1.00 45.81 167 PHE A C 1
ATOM 922 O O . PHE A 1 186 ? 42.526 25.772 43.185 1.00 44.98 167 PHE A O 1
ATOM 930 N N . GLY A 1 187 ? 42.318 26.612 45.254 1.00 48.06 168 GLY A N 1
ATOM 931 C CA . GLY A 1 187 ? 43.717 27.011 45.395 1.00 50.70 168 GLY A CA 1
ATOM 932 C C . GLY A 1 187 ? 44.672 25.913 45.840 1.00 52.57 168 GLY A C 1
ATOM 933 O O . GLY A 1 187 ? 45.884 26.046 45.663 1.00 53.98 168 GLY A O 1
ATOM 934 N N . GLU A 1 188 ? 44.144 24.824 46.408 1.00 54.24 169 GLU A N 1
ATOM 935 C CA . GLU A 1 188 ? 44.990 23.710 46.887 1.00 54.15 169 GLU A CA 1
ATOM 936 C C . GLU A 1 188 ? 45.925 23.211 45.792 1.00 55.18 169 GLU A C 1
ATOM 937 O O . GLU A 1 188 ? 45.493 22.981 44.661 1.00 54.48 169 GLU A O 1
ATOM 943 N N . SER A 1 189 ? 47.202 23.041 46.136 1.00 57.58 170 SER A N 1
ATOM 944 C CA . SER A 1 189 ? 48.234 22.606 45.164 1.00 59.80 170 SER A CA 1
ATOM 945 C C . SER A 1 189 ? 47.945 21.223 44.552 1.00 59.60 170 SER A C 1
ATOM 946 O O . SER A 1 189 ? 48.407 20.913 43.445 1.00 60.01 170 SER A O 1
ATOM 949 N N . ASP A 1 190 ? 47.180 20.403 45.273 1.00 59.18 171 ASP A N 1
ATOM 950 C CA . ASP A 1 190 ? 46.773 19.088 44.779 1.00 57.85 171 ASP A CA 1
ATOM 951 C C . ASP A 1 190 ? 45.297 19.026 44.364 1.00 57.54 171 ASP A C 1
ATOM 952 O O . ASP A 1 190 ? 44.658 17.983 44.511 1.00 58.32 171 ASP A O 1
ATOM 957 N N . ARG A 1 191 ? 44.772 20.126 43.814 1.00 56.94 172 ARG A N 1
ATOM 958 C CA . ARG A 1 191 ? 43.399 20.154 43.286 1.00 56.86 172 ARG A CA 1
ATOM 959 C C . ARG A 1 191 ? 43.234 19.230 42.090 1.00 57.76 172 ARG A C 1
ATOM 960 O O . ARG A 1 191 ? 42.134 18.740 41.813 1.00 56.77 172 ARG A O 1
ATOM 968 N N . ASP A 1 192 ? 44.337 19.004 41.378 1.00 59.60 173 ASP A N 1
ATOM 969 C CA . ASP A 1 192 ? 44.391 18.008 40.302 1.00 60.34 173 ASP A CA 1
ATOM 970 C C . ASP A 1 192 ? 43.916 16.602 40.753 1.00 61.19 173 ASP A C 1
ATOM 971 O O . ASP A 1 192 ? 43.630 15.740 39.916 1.00 62.26 173 ASP A O 1
ATOM 974 N N . GLU A 1 193 ? 43.809 16.384 42.066 1.00 60.57 174 GLU A N 1
ATOM 975 C CA . GLU A 1 193 ? 43.339 15.115 42.618 1.00 59.55 174 GLU A CA 1
ATOM 976 C C . GLU A 1 193 ? 41.865 15.108 43.039 1.00 57.47 174 GLU A C 1
ATOM 977 O O . GLU A 1 193 ? 41.367 14.098 43.525 1.00 58.12 174 GLU A O 1
ATOM 983 N N . ILE A 1 194 ? 41.164 16.218 42.832 1.00 55.49 175 ILE A N 1
ATOM 984 C CA . ILE A 1 194 ? 39.731 16.282 43.110 1.00 53.50 175 ILE A CA 1
ATOM 985 C C . ILE A 1 194 ? 39.009 15.335 42.124 1.00 54.52 175 ILE A C 1
ATOM 986 O O . ILE A 1 194 ? 39.223 15.417 40.917 1.00 52.63 175 ILE A O 1
ATOM 991 N N . GLY A 1 195 ? 38.177 14.439 42.659 1.00 55.68 176 GLY A N 1
ATOM 992 C CA . GLY A 1 195 ? 37.402 13.484 41.871 1.00 55.71 176 GLY A CA 1
ATOM 993 C C . GLY A 1 195 ? 35.965 13.930 41.657 1.00 56.67 176 GLY A C 1
ATOM 994 O O . GLY A 1 195 ? 35.387 13.695 40.587 1.00 57.54 176 GLY A O 1
ATOM 995 N N . SER A 1 196 ? 35.375 14.539 42.682 1.00 53.81 177 SER A N 1
ATOM 996 C CA . SER A 1 196 ? 34.063 15.159 42.558 1.00 52.87 177 SER A CA 1
ATOM 997 C C . SER A 1 196 ? 33.995 16.435 43.394 1.00 51.17 177 SER A C 1
ATOM 998 O O . SER A 1 196 ? 34.786 16.622 44.320 1.00 52.76 177 SER A O 1
ATOM 1001 N N . ALA A 1 197 ? 33.051 17.305 43.054 1.00 47.49 178 ALA A N 1
ATOM 1002 C CA . ALA A 1 197 ? 32.876 18.564 43.747 1.00 47.74 178 ALA A CA 1
ATOM 1003 C C . ALA A 1 197 ? 31.408 18.951 43.802 1.00 46.91 178 ALA A C 1
ATOM 1004 O O . ALA A 1 197 ? 30.621 18.540 42.948 1.00 48.04 178 ALA A O 1
ATOM 1006 N N . ALA A 1 198 ? 31.047 19.733 44.816 1.00 44.91 179 ALA A N 1
ATOM 1007 C CA . ALA A 1 198 ? 29.728 20.379 44.871 1.00 43.48 179 ALA A CA 1
ATOM 1008 C C . ALA A 1 198 ? 29.953 21.885 44.988 1.00 42.08 179 ALA A C 1
ATOM 1009 O O . ALA A 1 198 ? 30.843 22.319 45.713 1.00 44.00 179 ALA A O 1
ATOM 1011 N N . VAL A 1 199 ? 29.179 22.664 44.234 1.00 42.16 180 VAL A N 1
ATOM 1012 C CA . VAL A 1 199 ? 29.296 24.125 44.172 1.00 41.17 180 VAL A CA 1
ATOM 1013 C C . VAL A 1 199 ? 27.916 24.733 44.391 1.00 42.66 180 VAL A C 1
ATOM 1014 O O . VAL A 1 199 ? 26.949 24.262 43.808 1.00 41.01 180 VAL A O 1
ATOM 1018 N N . VAL A 1 200 ? 27.824 25.768 45.224 1.00 43.71 181 VAL A N 1
ATOM 1019 C CA . VAL A 1 200 ? 26.557 26.479 45.438 1.00 44.02 181 VAL A CA 1
ATOM 1020 C C . VAL A 1 200 ? 26.810 27.977 45.518 1.00 43.06 181 VAL A C 1
ATOM 1021 O O . VAL A 1 200 ? 27.754 28.423 46.151 1.00 43.52 181 VAL A O 1
ATOM 1025 N N . SER A 1 201 ? 25.962 28.757 44.871 1.00 43.29 182 SER A N 1
ATOM 1026 C CA . SER A 1 201 ? 26.089 30.194 44.948 1.00 44.18 182 SER A CA 1
ATOM 1027 C C . SER A 1 201 ? 25.457 30.677 46.239 1.00 43.59 182 SER A C 1
ATOM 1028 O O . SER A 1 201 ? 24.553 30.032 46.778 1.00 43.88 182 SER A O 1
ATOM 1031 N N . LEU A 1 202 ? 25.961 31.801 46.731 1.00 43.32 183 LEU A N 1
ATOM 1032 C CA . LEU A 1 202 ? 25.488 32.405 47.973 1.00 45.10 183 LEU A CA 1
ATOM 1033 C C . LEU A 1 202 ? 24.579 33.565 47.593 1.00 47.54 183 LEU A C 1
ATOM 1034 O O . LEU A 1 202 ? 25.043 34.700 47.386 1.00 45.97 183 LEU A O 1
ATOM 1039 N N . SER A 1 203 ? 23.292 33.267 47.460 1.00 49.21 184 SER A N 1
ATOM 1040 C CA . SER A 1 203 ? 22.339 34.304 47.123 1.00 51.80 184 SER A CA 1
ATOM 1041 C C . SER A 1 203 ? 21.134 34.344 48.053 1.00 51.76 184 SER A C 1
ATOM 1042 O O . SER A 1 203 ? 20.468 33.337 48.322 1.00 52.78 184 SER A O 1
ATOM 1045 N N . PHE A 1 204 ? 20.898 35.542 48.558 1.00 49.85 185 PHE A N 1
ATOM 1046 C CA . PHE A 1 204 ? 19.744 35.839 49.343 1.00 49.93 185 PHE A CA 1
ATOM 1047 C C . PHE A 1 204 ? 19.608 37.343 49.243 1.00 49.98 185 PHE A C 1
ATOM 1048 O O . PHE A 1 204 ? 20.436 38.070 49.801 1.00 50.63 185 PHE A O 1
ATOM 1056 N N . GLN A 1 205 ? 18.595 37.800 48.507 1.00 50.55 186 GLN A N 1
ATOM 1057 C CA . GLN A 1 205 ? 18.430 39.220 48.214 1.00 50.38 186 GLN A CA 1
ATOM 1058 C C . GLN A 1 205 ? 19.747 39.748 47.638 1.00 49.60 186 GLN A C 1
ATOM 1059 O O . GLN A 1 205 ? 20.317 40.717 48.137 1.00 50.93 186 GLN A O 1
ATOM 1065 N N . GLY A 1 206 ? 20.223 39.080 46.586 1.00 49.31 187 GLY A N 1
ATOM 1066 C CA . GLY A 1 206 ? 21.498 39.400 45.939 1.00 48.70 187 GLY A CA 1
ATOM 1067 C C . GLY A 1 206 ? 22.412 38.183 45.847 1.00 49.85 187 GLY A C 1
ATOM 1068 O O . GLY A 1 206 ? 22.253 37.221 46.594 1.00 50.14 187 GLY A O 1
ATOM 1069 N N . LEU A 1 207 ? 23.364 38.226 44.917 1.00 49.56 188 LEU A N 1
ATOM 1070 C CA . LEU A 1 207 ? 24.365 37.178 44.767 1.00 49.26 188 LEU A CA 1
ATOM 1071 C C . LEU A 1 207 ? 25.608 37.658 45.508 1.00 49.41 188 LEU A C 1
ATOM 1072 O O . LEU A 1 207 ? 26.220 38.652 45.120 1.00 50.55 188 LEU A O 1
ATOM 1077 N N . HIS A 1 208 ? 25.983 36.952 46.573 1.00 47.81 189 HIS A N 1
ATOM 1078 C CA . HIS A 1 208 ? 27.084 37.385 47.430 1.00 46.19 189 HIS A CA 1
ATOM 1079 C C . HIS A 1 208 ? 28.412 36.689 47.117 1.00 43.76 189 HIS A C 1
ATOM 1080 O O . HIS A 1 208 ? 29.477 37.229 47.408 1.00 44.68 189 HIS A O 1
ATOM 1087 N N . GLY A 1 209 ? 28.361 35.509 46.512 1.00 41.10 190 GLY A N 1
ATOM 1088 C CA . GLY A 1 209 ? 29.576 34.755 46.251 1.00 40.14 190 GLY A CA 1
ATOM 1089 C C . GLY A 1 209 ? 29.309 33.315 45.906 1.00 39.38 190 GLY A C 1
ATOM 1090 O O . GLY A 1 209 ? 28.203 32.970 45.534 1.00 39.25 190 GLY A O 1
ATOM 1091 N N . VAL A 1 210 ? 30.342 32.480 46.027 1.00 40.84 191 VAL A N 1
ATOM 1092 C CA . VAL A 1 210 ? 30.259 31.047 45.727 1.00 40.25 191 VAL A CA 1
ATOM 1093 C C . VAL A 1 210 ? 30.966 30.225 46.818 1.00 41.39 191 VAL A C 1
ATOM 1094 O O . VAL A 1 210 ? 31.989 30.635 47.356 1.00 42.86 191 VAL A O 1
ATOM 1098 N N . LEU A 1 211 ? 30.387 29.076 47.141 1.00 41.85 192 LEU A N 1
ATOM 1099 C CA . LEU A 1 211 ? 30.938 28.138 48.108 1.00 42.27 192 LEU A CA 1
ATOM 1100 C C . LEU A 1 211 ? 31.100 26.788 47.402 1.00 42.44 192 LEU A C 1
ATOM 1101 O O . LEU A 1 211 ? 30.180 26.323 46.738 1.00 42.07 192 LEU A O 1
ATOM 1106 N N . ALA A 1 212 ? 32.256 26.157 47.557 1.00 41.70 193 ALA A N 1
ATOM 1107 C CA . ALA A 1 212 ? 32.523 24.901 46.880 1.00 43.35 193 ALA A CA 1
ATOM 1108 C C . ALA A 1 212 ? 33.339 23.935 47.754 1.00 44.13 193 ALA A C 1
ATOM 1109 O O . ALA A 1 212 ? 34.248 24.356 48.471 1.00 43.89 193 ALA A O 1
ATOM 1111 N N . ILE A 1 213 ? 32.980 22.648 47.699 1.00 42.82 194 ILE A N 1
ATOM 1112 C CA . ILE A 1 213 ? 33.707 21.613 48.401 1.00 42.58 194 ILE A CA 1
ATOM 1113 C C . ILE A 1 213 ? 34.068 20.516 47.412 1.00 44.05 194 ILE A C 1
ATOM 1114 O O . ILE A 1 213 ? 33.333 20.268 46.466 1.00 46.30 194 ILE A O 1
ATOM 1119 N N . GLY A 1 214 ? 35.215 19.883 47.625 1.00 46.26 195 GLY A N 1
ATOM 1120 C CA . GLY A 1 214 ? 35.730 18.853 46.728 1.00 47.93 195 GLY A CA 1
ATOM 1121 C C . GLY A 1 214 ? 36.323 17.667 47.469 1.00 50.09 195 GLY A C 1
ATOM 1122 O O . GLY A 1 214 ? 36.762 17.795 48.602 1.00 50.13 195 GLY A O 1
ATOM 1123 N N . SER A 1 215 ? 36.332 16.504 46.822 1.00 53.68 196 SER A N 1
ATOM 1124 C CA . SER A 1 215 ? 36.888 15.283 47.412 1.00 55.32 196 SER A CA 1
ATOM 1125 C C . SER A 1 215 ? 37.651 14.507 46.355 1.00 56.93 196 SER A C 1
ATOM 1126 O O . SER A 1 215 ? 37.311 14.592 45.185 1.00 59.28 196 SER A O 1
ATOM 1129 N N . PRO A 1 216 ? 38.701 13.768 46.751 1.00 58.64 197 PRO A N 1
ATOM 1130 C CA . PRO A 1 216 ? 39.303 12.827 45.798 1.00 59.04 197 PRO A CA 1
ATOM 1131 C C . PRO A 1 216 ? 38.345 11.716 45.331 1.00 59.30 197 PRO A C 1
ATOM 1132 O O . PRO A 1 216 ? 38.486 11.223 44.220 1.00 60.75 197 PRO A O 1
ATOM 1136 N N . ASP A 1 217 ? 37.376 11.356 46.168 1.00 59.91 198 ASP A N 1
ATOM 1137 C CA . ASP A 1 217 ? 36.355 10.358 45.850 1.00 61.48 198 ASP A CA 1
ATOM 1138 C C . ASP A 1 217 ? 35.332 10.867 44.819 1.00 62.82 198 ASP A C 1
ATOM 1139 O O . ASP A 1 217 ? 34.608 11.820 45.095 1.00 61.11 198 ASP A O 1
ATOM 1144 N N . PRO A 1 218 ? 35.273 10.233 43.627 1.00 65.32 199 PRO A N 1
ATOM 1145 C CA . PRO A 1 218 ? 34.313 10.601 42.570 1.00 66.14 199 PRO A CA 1
ATOM 1146 C C . PRO A 1 218 ? 32.815 10.440 42.878 1.00 67.34 199 PRO A C 1
ATOM 1147 O O . PRO A 1 218 ? 31.978 10.999 42.151 1.00 65.15 199 PRO A O 1
ATOM 1151 N N . GLN A 1 219 ? 32.476 9.684 43.919 1.00 70.26 200 GLN A N 1
ATOM 1152 C CA . GLN A 1 219 ? 31.069 9.456 44.287 1.00 72.98 200 GLN A CA 1
ATOM 1153 C C . GLN A 1 219 ? 30.611 10.355 45.428 1.00 73.70 200 GLN A C 1
ATOM 1154 O O . GLN A 1 219 ? 29.467 10.262 45.875 1.00 73.94 200 GLN A O 1
ATOM 1160 N N . HIS A 1 220 ? 31.493 11.243 45.880 1.00 74.52 201 HIS A N 1
ATOM 1161 C CA . HIS A 1 220 ? 31.224 12.063 47.047 1.00 74.30 201 HIS A CA 1
ATOM 1162 C C . HIS A 1 220 ? 30.167 13.141 46.814 1.00 74.21 201 HIS A C 1
ATOM 1163 O O . HIS A 1 220 ? 29.449 13.503 47.745 1.00 73.34 201 HIS A O 1
ATOM 1170 N N . TYR A 1 221 ? 30.062 13.648 45.586 1.00 74.45 202 TYR A N 1
ATOM 1171 C CA . TYR A 1 221 ? 29.047 14.663 45.247 1.00 74.82 202 TYR A CA 1
ATOM 1172 C C . TYR A 1 221 ? 27.595 14.216 45.567 1.00 75.00 202 TYR A C 1
ATOM 1173 O O . TYR A 1 221 ? 26.706 15.065 45.734 1.00 76.70 202 TYR A O 1
ATOM 1182 N N . LYS A 1 222 ? 27.363 12.900 45.639 1.00 73.94 203 LYS A N 1
ATOM 1183 C CA . LYS A 1 222 ? 26.047 12.334 45.980 1.00 73.46 203 LYS A CA 1
ATOM 1184 C C . LYS A 1 222 ? 25.747 12.255 47.485 1.00 71.39 203 LYS A C 1
ATOM 1185 O O . LYS A 1 222 ? 24.588 12.031 47.889 1.00 70.98 203 LYS A O 1
ATOM 1191 N N . SER A 1 223 ? 26.781 12.428 48.309 1.00 68.22 204 SER A N 1
ATOM 1192 C CA . SER A 1 223 ? 26.662 12.256 49.761 1.00 64.52 204 SER A CA 1
ATOM 1193 C C . SER A 1 223 ? 25.775 13.313 50.400 1.00 62.97 204 SER A C 1
ATOM 1194 O O . SER A 1 223 ? 25.506 14.354 49.801 1.00 62.61 204 SER A O 1
ATOM 1197 N N . SER A 1 224 ? 25.327 13.040 51.623 1.00 61.28 205 SER A N 1
ATOM 1198 C CA . SER A 1 224 ? 24.547 14.015 52.377 1.00 60.50 205 SER A CA 1
ATOM 1199 C C . SER A 1 224 ? 25.306 15.347 52.555 1.00 58.51 205 SER A C 1
ATOM 1200 O O . SER A 1 224 ? 24.683 16.413 52.580 1.00 57.29 205 SER A O 1
ATOM 1203 N N . LEU A 1 225 ? 26.634 15.287 52.676 1.00 56.92 206 LEU A N 1
ATOM 1204 C CA . LEU A 1 225 ? 27.446 16.508 52.743 1.00 56.99 206 LEU A CA 1
ATOM 1205 C C . LEU A 1 225 ? 27.245 17.354 51.483 1.00 58.43 206 LEU A C 1
ATOM 1206 O O . LEU A 1 225 ? 26.973 18.551 51.565 1.00 59.60 206 LEU A O 1
ATOM 1211 N N . GLY A 1 226 ? 27.368 16.706 50.329 1.00 58.77 207 GLY A N 1
ATOM 1212 C CA . GLY A 1 226 ? 27.315 17.373 49.046 1.00 58.72 207 GLY A CA 1
ATOM 1213 C C . GLY A 1 226 ? 25.940 17.869 48.717 1.00 60.05 207 GLY A C 1
ATOM 1214 O O . GLY A 1 226 ? 25.790 18.840 47.984 1.00 60.56 207 GLY A O 1
ATOM 1215 N N . THR A 1 227 ? 24.931 17.202 49.258 1.00 62.63 208 THR A N 1
ATOM 1216 C CA . THR A 1 227 ? 23.548 17.554 48.976 1.00 64.00 208 THR A CA 1
ATOM 1217 C C . THR A 1 227 ? 23.007 18.428 50.141 1.00 64.14 208 THR A C 1
ATOM 1218 O O . THR A 1 227 ? 23.197 19.658 50.128 1.00 66.22 208 THR A O 1
ATOM 1222 N N . LEU A 1 228 ? 22.400 17.808 51.150 1.00 62.21 209 LEU A N 1
ATOM 1223 C CA . LEU A 1 228 ? 21.800 18.523 52.298 1.00 60.09 209 LEU A CA 1
ATOM 1224 C C . LEU A 1 228 ? 22.637 19.603 52.989 1.00 55.52 209 LEU A C 1
ATOM 1225 O O . LEU A 1 228 ? 22.249 20.772 53.016 1.00 53.93 209 LEU A O 1
ATOM 1230 N N . PHE A 1 229 ? 23.761 19.193 53.577 1.00 51.49 210 PHE A N 1
ATOM 1231 C CA . PHE A 1 229 ? 24.520 20.048 54.509 1.00 49.40 210 PHE A CA 1
ATOM 1232 C C . PHE A 1 229 ? 25.125 21.297 53.886 1.00 47.59 210 PHE A C 1
ATOM 1233 O O . PHE A 1 229 ? 25.014 22.381 54.467 1.00 46.30 210 PHE A O 1
ATOM 1241 N N . LEU A 1 230 ? 25.723 21.145 52.702 1.00 45.01 211 LEU A N 1
ATOM 1242 C CA . LEU A 1 230 ? 26.323 22.255 51.985 1.00 44.27 211 LEU A CA 1
ATOM 1243 C C . LEU A 1 230 ? 25.268 23.302 51.609 1.00 44.67 211 LEU A C 1
ATOM 1244 O O . LEU A 1 230 ? 25.498 24.505 51.768 1.00 47.88 211 LEU A O 1
ATOM 1249 N N . GLY A 1 231 ? 24.137 22.846 51.086 1.00 42.87 212 GLY A N 1
ATOM 1250 C CA . GLY A 1 231 ? 23.047 23.731 50.708 1.00 43.19 212 GLY A CA 1
ATOM 1251 C C . GLY A 1 231 ? 22.488 24.514 51.883 1.00 42.62 212 GLY A C 1
ATOM 1252 O O . GLY A 1 231 ? 22.185 25.692 51.765 1.00 45.54 212 GLY A O 1
ATOM 1253 N N . TYR A 1 232 ? 22.369 23.863 53.027 1.00 42.65 213 TYR A N 1
ATOM 1254 C CA . TYR A 1 232 ? 21.861 24.525 54.226 1.00 41.96 213 TYR A CA 1
ATOM 1255 C C . TYR A 1 232 ? 22.869 25.524 54.790 1.00 42.16 213 TYR A C 1
ATOM 1256 O O . TYR A 1 232 ? 22.485 26.606 55.211 1.00 44.46 213 TYR A O 1
ATOM 1265 N N . VAL A 1 233 ? 24.150 25.167 54.786 1.00 43.09 214 VAL A N 1
ATOM 1266 C CA . VAL A 1 233 ? 25.216 26.094 55.218 1.00 41.57 214 VAL A CA 1
ATOM 1267 C C . VAL A 1 233 ? 25.199 27.364 54.352 1.00 40.94 214 VAL A C 1
ATOM 1268 O O . VAL A 1 233 ? 25.258 28.476 54.880 1.00 40.45 214 VAL A O 1
ATOM 1272 N N . ALA A 1 234 ? 25.045 27.172 53.040 1.00 40.64 215 ALA A N 1
ATOM 1273 C CA . ALA A 1 234 ? 24.980 28.247 52.036 1.00 40.11 215 ALA A CA 1
ATOM 1274 C C . ALA A 1 234 ? 23.826 29.212 52.249 1.00 40.56 215 ALA A C 1
ATOM 1275 O O . ALA A 1 234 ? 23.972 30.429 52.095 1.00 41.64 215 ALA A O 1
ATOM 1277 N N . GLU A 1 235 ? 22.673 28.658 52.590 1.00 41.90 216 GLU A N 1
ATOM 1278 C CA . GLU A 1 235 ? 21.465 29.436 52.868 1.00 41.86 216 GLU A CA 1
ATOM 1279 C C . GLU A 1 235 ? 21.644 30.324 54.089 1.00 40.74 216 GLU A C 1
ATOM 1280 O O . GLU A 1 235 ? 21.237 31.482 54.073 1.00 41.67 216 GLU A O 1
ATOM 1286 N N . VAL A 1 236 ? 22.279 29.801 55.137 1.00 39.27 217 VAL A N 1
ATOM 1287 C CA . VAL A 1 236 ? 22.510 30.584 56.354 1.00 37.95 217 VAL A CA 1
ATOM 1288 C C . VAL A 1 236 ? 23.599 31.590 56.073 1.00 37.74 217 VAL A C 1
ATOM 1289 O O . VAL A 1 236 ? 23.499 32.752 56.455 1.00 40.00 217 VAL A O 1
ATOM 1293 N N . LEU A 1 237 ? 24.639 31.153 55.374 1.00 39.06 218 LEU A N 1
ATOM 1294 C CA . LEU A 1 237 ? 25.743 32.038 55.024 1.00 37.68 218 LEU A CA 1
ATOM 1295 C C . LEU A 1 237 ? 25.283 33.172 54.104 1.00 38.04 218 LEU A C 1
ATOM 1296 O O . LEU A 1 237 ? 25.657 34.306 54.301 1.00 39.78 218 LEU A O 1
ATOM 1301 N N . ALA A 1 238 ? 24.469 32.858 53.103 1.00 40.02 219 ALA A N 1
ATOM 1302 C CA . ALA A 1 238 ? 23.904 33.878 52.203 1.00 40.49 219 ALA A CA 1
ATOM 1303 C C . ALA A 1 238 ? 23.089 34.951 52.956 1.00 40.59 219 ALA A C 1
ATOM 1304 O O . ALA A 1 238 ? 23.111 36.119 52.594 1.00 42.81 219 ALA A O 1
ATOM 1306 N N . ARG A 1 239 ? 22.357 34.537 53.981 1.00 40.21 220 ARG A N 1
ATOM 1307 C CA . ARG A 1 239 ? 21.587 35.451 54.846 1.00 39.58 220 ARG A CA 1
ATOM 1308 C C . ARG A 1 239 ? 22.440 36.304 55.776 1.00 40.43 220 ARG A C 1
ATOM 1309 O O . ARG A 1 239 ? 22.065 37.419 56.094 1.00 43.23 220 ARG A O 1
ATOM 1317 N N . VAL A 1 240 ? 23.585 35.788 56.204 1.00 41.15 221 VAL A N 1
ATOM 1318 C CA . VAL A 1 240 ? 24.426 36.476 57.187 1.00 42.03 221 VAL A CA 1
ATOM 1319 C C . VAL A 1 240 ? 25.397 37.484 56.546 1.00 43.19 221 VAL A C 1
ATOM 1320 O O . VAL A 1 240 ? 25.695 38.530 57.138 1.00 42.77 221 VAL A O 1
ATOM 1324 N N . LEU A 1 241 ? 25.908 37.151 55.365 1.00 43.97 222 LEU A N 1
ATOM 1325 C CA . LEU A 1 241 ? 26.813 38.035 54.623 1.00 45.84 222 LEU A CA 1
ATOM 1326 C C . LEU A 1 241 ? 26.308 39.483 54.409 1.00 48.32 222 LEU A C 1
ATOM 1327 O O . LEU A 1 241 ? 27.077 40.420 54.605 1.00 48.88 222 LEU A O 1
ATOM 1332 N N . PRO A 1 242 ? 25.045 39.671 53.958 1.00 51.46 223 PRO A N 1
ATOM 1333 C CA . PRO A 1 242 ? 24.482 41.021 53.806 1.00 52.22 223 PRO A CA 1
ATOM 1334 C C . PRO A 1 242 ? 24.744 41.960 54.977 1.00 53.12 223 PRO A C 1
ATOM 1335 O O . PRO A 1 242 ? 24.975 43.137 54.752 1.00 54.37 223 PRO A O 1
ATOM 1339 N N . ARG A 1 243 ? 24.732 41.449 56.205 1.00 53.64 224 ARG A N 1
ATOM 1340 C CA . ARG A 1 243 ? 24.992 42.286 57.378 1.00 55.45 224 ARG A CA 1
ATOM 1341 C C . ARG A 1 243 ? 26.400 42.894 57.428 1.00 56.03 224 ARG A C 1
ATOM 1342 O O . ARG A 1 243 ? 26.713 43.543 58.412 1.00 57.59 224 ARG A O 1
ATOM 1350 N N . PHE A 1 244 ? 27.252 42.655 56.424 1.00 56.66 225 PHE A N 1
ATOM 1351 C CA . PHE A 1 244 ? 28.647 43.146 56.417 1.00 56.04 225 PHE A CA 1
ATOM 1352 C C . PHE A 1 244 ? 29.114 43.617 55.038 1.00 56.83 225 PHE A C 1
ATOM 1353 O O . PHE A 1 244 ? 28.312 43.983 54.173 1.00 59.34 225 PHE A O 1
ATOM 1361 N N . ASP B 1 65 ? 23.880 -37.408 59.800 1.00 72.42 46 ASP B N 1
ATOM 1362 C CA . ASP B 1 65 ? 24.899 -36.647 60.583 1.00 72.75 46 ASP B CA 1
ATOM 1363 C C . ASP B 1 65 ? 25.565 -35.590 59.705 1.00 73.40 46 ASP B C 1
ATOM 1364 O O . ASP B 1 65 ? 25.652 -34.416 60.091 1.00 72.68 46 ASP B O 1
ATOM 1366 N N . ALA B 1 66 ? 26.038 -36.009 58.530 1.00 73.30 47 ALA B N 1
ATOM 1367 C CA . ALA B 1 66 ? 26.673 -35.084 57.583 1.00 73.09 47 ALA B CA 1
ATOM 1368 C C . ALA B 1 66 ? 25.656 -34.079 57.019 1.00 72.60 47 ALA B C 1
ATOM 1369 O O . ALA B 1 66 ? 25.998 -32.913 56.795 1.00 72.45 47 ALA B O 1
ATOM 1371 N N . VAL B 1 67 ? 24.417 -34.536 56.803 1.00 71.20 48 VAL B N 1
ATOM 1372 C CA . VAL B 1 67 ? 23.333 -33.675 56.311 1.00 70.29 48 VAL B CA 1
ATOM 1373 C C . VAL B 1 67 ? 22.792 -32.791 57.444 1.00 68.23 48 VAL B C 1
ATOM 1374 O O . VAL B 1 67 ? 22.521 -31.604 57.240 1.00 69.27 48 VAL B O 1
ATOM 1378 N N . SER B 1 68 ? 22.642 -33.379 58.631 1.00 64.61 49 SER B N 1
ATOM 1379 C CA . SER B 1 68 ? 22.178 -32.659 59.821 1.00 62.03 49 SER B CA 1
ATOM 1380 C C . SER B 1 68 ? 23.076 -31.451 60.165 1.00 59.35 49 SER B C 1
ATOM 1381 O O . SER B 1 68 ? 22.585 -30.423 60.641 1.00 58.78 49 SER B O 1
ATOM 1384 N N . LEU B 1 69 ? 24.375 -31.580 59.901 1.00 56.02 50 LEU B N 1
ATOM 1385 C CA . LEU B 1 69 ? 25.342 -30.492 60.100 1.00 54.33 50 LEU B CA 1
ATOM 1386 C C . LEU B 1 69 ? 25.128 -29.324 59.128 1.00 52.47 50 LEU B C 1
ATOM 1387 O O . LEU B 1 69 ? 25.087 -28.170 59.550 1.00 49.65 50 LEU B O 1
ATOM 1392 N N . VAL B 1 70 ? 25.001 -29.629 57.835 1.00 51.99 51 VAL B N 1
ATOM 1393 C CA . VAL B 1 70 ? 24.747 -28.599 56.823 1.00 52.26 51 VAL B CA 1
ATOM 1394 C C . VAL B 1 70 ? 23.333 -28.011 56.934 1.00 50.64 51 VAL B C 1
ATOM 1395 O O . VAL B 1 70 ? 23.118 -26.852 56.573 1.00 51.59 51 VAL B O 1
ATOM 1399 N N . GLU B 1 71 ? 22.380 -28.815 57.403 1.00 48.55 52 GLU B N 1
ATOM 1400 C CA . GLU B 1 71 ? 21.038 -28.325 57.733 1.00 47.92 52 GLU B CA 1
ATOM 1401 C C . GLU B 1 71 ? 21.085 -27.290 58.852 1.00 42.98 52 GLU B C 1
ATOM 1402 O O . GLU B 1 71 ? 20.387 -26.295 58.800 1.00 43.63 52 GLU B O 1
ATOM 1408 N N . ARG B 1 72 ? 21.900 -27.559 59.870 1.00 39.85 53 ARG B N 1
ATOM 1409 C CA . ARG B 1 72 ? 22.119 -26.654 60.982 1.00 36.94 53 ARG B CA 1
ATOM 1410 C C . ARG B 1 72 ? 22.812 -25.367 60.502 1.00 35.10 53 ARG B C 1
ATOM 1411 O O . ARG B 1 72 ? 22.505 -24.290 60.995 1.00 33.29 53 ARG B O 1
ATOM 1419 N N . GLN B 1 73 ? 23.729 -25.489 59.538 1.00 33.41 54 GLN B N 1
ATOM 1420 C CA . GLN B 1 73 ? 24.354 -24.333 58.884 1.00 32.57 54 GLN B CA 1
ATOM 1421 C C . GLN B 1 73 ? 23.316 -23.447 58.230 1.00 32.08 54 GLN B C 1
ATOM 1422 O O . GLN B 1 73 ? 23.470 -22.229 58.225 1.00 30.72 54 GLN B O 1
ATOM 1428 N N . VAL B 1 74 ? 22.286 -24.072 57.650 1.00 33.15 55 VAL B N 1
ATOM 1429 C CA . VAL B 1 74 ? 21.184 -23.356 57.009 1.00 34.33 55 VAL B CA 1
ATOM 1430 C C . VAL B 1 74 ? 20.335 -22.643 58.052 1.00 34.63 55 VAL B C 1
ATOM 1431 O O . VAL B 1 74 ? 20.066 -21.470 57.891 1.00 33.94 55 VAL B O 1
ATOM 1435 N N . ARG B 1 75 ? 19.930 -23.337 59.120 1.00 38.04 56 ARG B N 1
ATOM 1436 C CA . ARG B 1 75 ? 19.157 -22.694 60.214 1.00 39.84 56 ARG B CA 1
ATOM 1437 C C . ARG B 1 75 ? 19.882 -21.478 60.792 1.00 39.41 56 ARG B C 1
ATOM 1438 O O . ARG B 1 75 ? 19.291 -20.406 60.929 1.00 39.68 56 ARG B O 1
ATOM 1446 N N . LEU B 1 76 ? 21.170 -21.643 61.095 1.00 38.73 57 LEU B N 1
ATOM 1447 C CA . LEU B 1 76 ? 21.976 -20.560 61.663 1.00 38.80 57 LEU B CA 1
ATOM 1448 C C . LEU B 1 76 ? 22.082 -19.373 60.708 1.00 37.99 57 LEU B C 1
ATOM 1449 O O . LEU B 1 76 ? 21.979 -18.227 61.143 1.00 39.55 57 LEU B O 1
ATOM 1454 N N . LEU B 1 77 ? 22.275 -19.643 59.414 1.00 37.87 58 LEU B N 1
ATOM 1455 C CA . LEU B 1 77 ? 22.347 -18.576 58.394 1.00 36.83 58 LEU B CA 1
ATOM 1456 C C . LEU B 1 77 ? 21.016 -17.833 58.250 1.00 35.77 58 LEU B C 1
ATOM 1457 O O . LEU B 1 77 ? 21.000 -16.638 58.068 1.00 36.86 58 LEU B O 1
ATOM 1462 N N . ARG B 1 78 ? 19.908 -18.554 58.321 1.00 37.67 59 ARG B N 1
ATOM 1463 C CA . ARG B 1 78 ? 18.574 -17.949 58.233 1.00 38.18 59 ARG B CA 1
ATOM 1464 C C . ARG B 1 78 ? 18.299 -17.069 59.429 1.00 39.65 59 ARG B C 1
ATOM 1465 O O . ARG B 1 78 ? 17.823 -15.948 59.270 1.00 41.21 59 ARG B O 1
ATOM 1473 N N . GLU B 1 79 ? 18.594 -17.582 60.621 1.00 40.34 60 GLU B N 1
ATOM 1474 C CA . GLU B 1 79 ? 18.475 -16.800 61.845 1.00 40.24 60 GLU B CA 1
ATOM 1475 C C . GLU B 1 79 ? 19.266 -15.506 61.712 1.00 40.80 60 GLU B C 1
ATOM 1476 O O . GLU B 1 79 ? 18.729 -14.430 61.942 1.00 42.89 60 GLU B O 1
ATOM 1482 N N . ARG B 1 80 ? 20.522 -15.609 61.290 1.00 41.25 61 ARG B N 1
ATOM 1483 C CA . ARG B 1 80 ? 21.361 -14.431 61.103 1.00 41.67 61 ARG B CA 1
ATOM 1484 C C . ARG B 1 80 ? 20.774 -13.436 60.106 1.00 42.99 61 ARG B C 1
ATOM 1485 O O . ARG B 1 80 ? 20.729 -12.257 60.395 1.00 44.97 61 ARG B O 1
ATOM 1488 N N . ASN B 1 81 ? 20.348 -13.913 58.937 1.00 44.52 62 ASN B N 1
ATOM 1489 C CA . ASN B 1 81 ? 19.771 -13.063 57.907 1.00 45.95 62 ASN B CA 1
ATOM 1490 C C . ASN B 1 81 ? 18.470 -12.394 58.380 1.00 47.75 62 ASN B C 1
ATOM 1491 O O . ASN B 1 81 ? 18.222 -11.253 58.046 1.00 48.26 62 ASN B O 1
ATOM 1496 N N . ILE B 1 82 ? 17.632 -13.099 59.144 1.00 50.73 63 ILE B N 1
ATOM 1497 C CA . ILE B 1 82 ? 16.408 -12.494 59.694 1.00 51.58 63 ILE B CA 1
ATOM 1498 C C . ILE B 1 82 ? 16.787 -11.381 60.686 1.00 50.77 63 ILE B C 1
ATOM 1499 O O . ILE B 1 82 ? 16.235 -10.295 60.637 1.00 52.26 63 ILE B O 1
ATOM 1504 N N . GLU B 1 83 ? 17.720 -11.673 61.586 1.00 51.02 64 GLU B N 1
ATOM 1505 C CA . GLU B 1 83 ? 18.254 -10.690 62.549 1.00 51.80 64 GLU B CA 1
ATOM 1506 C C . GLU B 1 83 ? 18.806 -9.422 61.873 1.00 50.99 64 GLU B C 1
ATOM 1507 O O . GLU B 1 83 ? 18.527 -8.311 62.328 1.00 53.33 64 GLU B O 1
ATOM 1518 N N . ARG B 1 85 ? 17.950 -8.349 58.855 1.00 53.74 66 ARG B N 1
ATOM 1519 C CA . ARG B 1 85 ? 16.829 -7.676 58.199 1.00 56.23 66 ARG B CA 1
ATOM 1520 C C . ARG B 1 85 ? 16.138 -6.768 59.206 1.00 56.57 66 ARG B C 1
ATOM 1521 O O . ARG B 1 85 ? 15.666 -5.703 58.846 1.00 56.68 66 ARG B O 1
ATOM 1529 N N . HIS B 1 86 ? 16.083 -7.200 60.466 1.00 57.66 67 HIS B N 1
ATOM 1530 C CA A HIS B 1 86 ? 15.490 -6.400 61.536 0.50 58.33 67 HIS B CA 1
ATOM 1531 C CA B HIS B 1 86 ? 15.480 -6.398 61.524 0.50 57.44 67 HIS B CA 1
ATOM 1532 C C . HIS B 1 86 ? 16.351 -5.161 61.810 1.00 58.11 67 HIS B C 1
ATOM 1533 O O . HIS B 1 86 ? 15.838 -4.053 61.936 1.00 59.76 67 HIS B O 1
ATOM 1546 N N . ARG B 1 87 ? 17.663 -5.345 61.893 1.00 58.09 68 ARG B N 1
ATOM 1547 C CA . ARG B 1 87 ? 18.577 -4.224 62.123 1.00 58.62 68 ARG B CA 1
ATOM 1548 C C . ARG B 1 87 ? 18.556 -3.212 60.985 1.00 58.21 68 ARG B C 1
ATOM 1549 O O . ARG B 1 87 ? 18.495 -2.008 61.219 1.00 58.45 68 ARG B O 1
ATOM 1557 N N . LEU B 1 88 ? 18.644 -3.713 59.758 1.00 57.42 69 LEU B N 1
ATOM 1558 C CA . LEU B 1 88 ? 18.590 -2.884 58.566 1.00 56.33 69 LEU B CA 1
ATOM 1559 C C . LEU B 1 88 ? 17.339 -2.010 58.558 1.00 55.60 69 LEU B C 1
ATOM 1560 O O . LEU B 1 88 ? 17.395 -0.797 58.336 1.00 53.42 69 LEU B O 1
ATOM 1565 N N . SER B 1 89 ? 16.202 -2.652 58.800 1.00 56.93 70 SER B N 1
ATOM 1566 C CA . SER B 1 89 ? 14.906 -1.977 58.850 1.00 56.47 70 SER B CA 1
ATOM 1567 C C . SER B 1 89 ? 14.844 -0.942 59.987 1.00 54.85 70 SER B C 1
ATOM 1568 O O . SER B 1 89 ? 14.341 0.158 59.801 1.00 52.75 70 SER B O 1
ATOM 1571 N N . GLN B 1 90 ? 15.359 -1.302 61.155 1.00 54.68 71 GLN B N 1
ATOM 1572 C CA . GLN B 1 90 ? 15.394 -0.383 62.279 1.00 56.80 71 GLN B CA 1
ATOM 1573 C C . GLN B 1 90 ? 16.311 0.827 61.975 1.00 58.89 71 GLN B C 1
ATOM 1574 O O . GLN B 1 90 ? 15.989 1.957 62.343 1.00 61.12 71 GLN B O 1
ATOM 1577 N N . LEU B 1 91 ? 17.429 0.595 61.286 1.00 58.50 72 LEU B N 1
ATOM 1578 C CA . LEU B 1 91 ? 18.341 1.676 60.887 1.00 59.22 72 LEU B CA 1
ATOM 1579 C C . LEU B 1 91 ? 17.766 2.584 59.820 1.00 59.57 72 LEU B C 1
ATOM 1580 O O . LEU B 1 91 ? 18.085 3.767 59.763 1.00 59.12 72 LEU B O 1
ATOM 1593 N N . ASP B 1 93 ? 14.632 3.231 59.513 1.00 58.07 74 ASP B N 1
ATOM 1594 C CA . ASP B 1 93 ? 13.591 4.002 60.186 1.00 57.56 74 ASP B CA 1
ATOM 1595 C C . ASP B 1 93 ? 14.188 5.239 60.837 1.00 55.72 74 ASP B C 1
ATOM 1596 O O . ASP B 1 93 ? 13.686 6.341 60.627 1.00 53.28 74 ASP B O 1
ATOM 1601 N N . VAL B 1 94 ? 15.245 5.048 61.628 1.00 55.42 75 VAL B N 1
ATOM 1602 C CA . VAL B 1 94 ? 15.923 6.174 62.279 1.00 56.86 75 VAL B CA 1
ATOM 1603 C C . VAL B 1 94 ? 16.588 7.135 61.270 1.00 57.50 75 VAL B C 1
ATOM 1604 O O . VAL B 1 94 ? 16.621 8.344 61.500 1.00 59.26 75 VAL B O 1
ATOM 1608 N N . ALA B 1 95 ? 17.102 6.607 60.163 1.00 56.38 76 ALA B N 1
ATOM 1609 C CA . ALA B 1 95 ? 17.629 7.452 59.093 1.00 56.56 76 ALA B CA 1
ATOM 1610 C C . ALA B 1 95 ? 16.532 8.358 58.546 1.00 57.71 76 ALA B C 1
ATOM 1611 O O . ALA B 1 95 ? 16.727 9.560 58.435 1.00 59.65 76 ALA B O 1
ATOM 1613 N N . ARG B 1 96 ? 15.386 7.779 58.200 1.00 59.08 77 ARG B N 1
ATOM 1614 C CA . ARG B 1 96 ? 14.246 8.550 57.684 1.00 60.79 77 ARG B CA 1
ATOM 1615 C C . ARG B 1 96 ? 13.762 9.621 58.660 1.00 59.56 77 ARG B C 1
ATOM 1616 O O . ARG B 1 96 ? 13.384 10.708 58.237 1.00 60.84 77 ARG B O 1
ATOM 1624 N N . GLU B 1 97 ? 13.767 9.306 59.950 1.00 57.99 78 GLU B N 1
ATOM 1625 C CA . GLU B 1 97 ? 13.353 10.248 60.973 1.00 58.68 78 GLU B CA 1
ATOM 1626 C C . GLU B 1 97 ? 14.354 11.408 61.132 1.00 59.11 78 GLU B C 1
ATOM 1627 O O . GLU B 1 97 ? 13.941 12.565 61.293 1.00 58.81 78 GLU B O 1
ATOM 1633 N N . ASN B 1 98 ? 15.653 11.108 61.101 1.00 57.16 79 ASN B N 1
ATOM 1634 C CA . ASN B 1 98 ? 16.670 12.161 61.196 1.00 56.20 79 ASN B CA 1
ATOM 1635 C C . ASN B 1 98 ? 16.652 13.065 59.979 1.00 56.40 79 ASN B C 1
ATOM 1636 O O . ASN B 1 98 ? 16.945 14.235 60.087 1.00 58.67 79 ASN B O 1
ATOM 1641 N N . ASP B 1 99 ? 16.310 12.520 58.824 1.00 56.74 80 ASP B N 1
ATOM 1642 C CA . ASP B 1 99 ? 16.110 13.330 57.631 1.00 57.68 80 ASP B CA 1
ATOM 1643 C C . ASP B 1 99 ? 14.954 14.331 57.857 1.00 58.33 80 ASP B C 1
ATOM 1644 O O . ASP B 1 99 ? 15.032 15.481 57.429 1.00 61.11 80 ASP B O 1
ATOM 1647 N N . ARG B 1 100 ? 13.887 13.884 58.520 1.00 57.51 81 ARG B N 1
ATOM 1648 C CA . ARG B 1 100 ? 12.733 14.726 58.830 1.00 56.19 81 ARG B CA 1
ATOM 1649 C C . ARG B 1 100 ? 13.065 15.823 59.834 1.00 55.42 81 ARG B C 1
ATOM 1650 O O . ARG B 1 100 ? 12.802 16.994 59.568 1.00 57.37 81 ARG B O 1
ATOM 1658 N N . LEU B 1 101 ? 13.591 15.428 60.996 1.00 53.89 82 LEU B N 1
ATOM 1659 C CA . LEU B 1 101 ? 14.035 16.361 62.030 1.00 53.79 82 LEU B CA 1
ATOM 1660 C C . LEU B 1 101 ? 14.995 17.383 61.449 1.00 53.45 82 LEU B C 1
ATOM 1661 O O . LEU B 1 101 ? 14.925 18.561 61.787 1.00 53.91 82 LEU B O 1
ATOM 1666 N N . PHE B 1 102 ? 15.879 16.928 60.567 1.00 52.40 83 PHE B N 1
ATOM 1667 C CA . PHE B 1 102 ? 16.810 17.826 59.909 1.00 53.01 83 PHE B CA 1
ATOM 1668 C C . PHE B 1 102 ? 16.098 18.836 59.022 1.00 51.21 83 PHE B C 1
ATOM 1669 O O . PHE B 1 102 ? 16.400 20.027 59.078 1.00 51.79 83 PHE B O 1
ATOM 1677 N N . ASP B 1 103 ? 15.197 18.354 58.179 1.00 49.12 84 ASP B N 1
ATOM 1678 C CA . ASP B 1 103 ? 14.494 19.221 57.237 1.00 50.19 84 ASP B CA 1
ATOM 1679 C C . ASP B 1 103 ? 13.575 20.227 57.937 1.00 47.65 84 ASP B C 1
ATOM 1680 O O . ASP B 1 103 ? 13.449 21.360 57.514 1.00 47.48 84 ASP B O 1
ATOM 1685 N N . LYS B 1 104 ? 12.929 19.789 59.006 1.00 44.94 85 LYS B N 1
ATOM 1686 C CA . LYS B 1 104 ? 12.028 20.632 59.757 1.00 43.33 85 LYS B CA 1
ATOM 1687 C C . LYS B 1 104 ? 12.784 21.705 60.509 1.00 41.68 85 LYS B C 1
ATOM 1688 O O . LYS B 1 104 ? 12.326 22.830 60.578 1.00 41.72 85 LYS B O 1
ATOM 1694 N N . THR B 1 105 ? 13.953 21.343 61.032 1.00 41.10 86 THR B N 1
ATOM 1695 C CA . THR B 1 105 ? 14.840 22.238 61.752 1.00 38.87 86 THR B CA 1
ATOM 1696 C C . THR B 1 105 ? 15.386 23.310 60.815 1.00 39.18 86 THR B C 1
ATOM 1697 O O . THR B 1 105 ? 15.379 24.478 61.147 1.00 39.38 86 THR B O 1
ATOM 1701 N N . ARG B 1 106 ? 15.860 22.898 59.648 1.00 40.62 87 ARG B N 1
ATOM 1702 C CA . ARG B 1 106 ? 16.302 23.811 58.605 1.00 42.81 87 ARG B CA 1
ATOM 1703 C C . ARG B 1 106 ? 15.226 24.843 58.255 1.00 43.12 87 ARG B C 1
ATOM 1704 O O . ARG B 1 106 ? 15.483 26.041 58.287 1.00 43.15 87 ARG B O 1
ATOM 1712 N N . ARG B 1 107 ? 14.028 24.383 57.917 1.00 43.56 88 ARG B N 1
ATOM 1713 C CA . ARG B 1 107 ? 12.933 25.295 57.589 1.00 47.08 88 ARG B CA 1
ATOM 1714 C C . ARG B 1 107 ? 12.588 26.234 58.735 1.00 43.71 88 ARG B C 1
ATOM 1715 O O . ARG B 1 107 ? 12.260 27.395 58.503 1.00 44.62 88 ARG B O 1
ATOM 1723 N N . LEU B 1 108 ? 12.649 25.735 59.966 1.00 40.76 89 LEU B N 1
ATOM 1724 C CA . LEU B 1 108 ? 12.438 26.572 61.131 1.00 39.07 89 LEU B CA 1
ATOM 1725 C C . LEU B 1 108 ? 13.521 27.641 61.247 1.00 39.98 89 LEU B C 1
ATOM 1726 O O . LEU B 1 108 ? 13.220 28.823 61.403 1.00 42.68 89 LEU B O 1
ATOM 1731 N N . VAL B 1 109 ? 14.777 27.231 61.154 1.00 38.32 90 VAL B N 1
ATOM 1732 C CA . VAL B 1 109 ? 15.896 28.161 61.249 1.00 36.88 90 VAL B CA 1
ATOM 1733 C C . VAL B 1 109 ? 15.778 29.256 60.168 1.00 36.83 90 VAL B C 1
ATOM 1734 O O . VAL B 1 109 ? 15.829 30.451 60.483 1.00 39.55 90 VAL B O 1
ATOM 1738 N N . LEU B 1 110 ? 15.559 28.867 58.917 1.00 34.89 91 LEU B N 1
ATOM 1739 C CA . LEU B 1 110 ? 15.442 29.843 57.828 1.00 35.13 91 LEU B CA 1
ATOM 1740 C C . LEU B 1 110 ? 14.191 30.742 57.974 1.00 35.99 91 LEU B C 1
ATOM 1741 O O . LEU B 1 110 ? 14.278 31.953 57.833 1.00 37.77 91 LEU B O 1
ATOM 1746 N N . ASP B 1 111 ? 13.047 30.176 58.328 1.00 36.34 92 ASP B N 1
ATOM 1747 C CA . ASP B 1 111 ? 11.851 30.995 58.569 1.00 37.21 92 ASP B CA 1
ATOM 1748 C C . ASP B 1 111 ? 12.051 32.000 59.725 1.00 39.70 92 ASP B C 1
ATOM 1749 O O . ASP B 1 111 ? 11.582 33.158 59.653 1.00 41.25 92 ASP B O 1
ATOM 1754 N N . LEU B 1 112 ? 12.722 31.566 60.791 1.00 38.37 93 LEU B N 1
ATOM 1755 C CA . LEU B 1 112 ? 13.025 32.464 61.914 1.00 39.15 93 LEU B CA 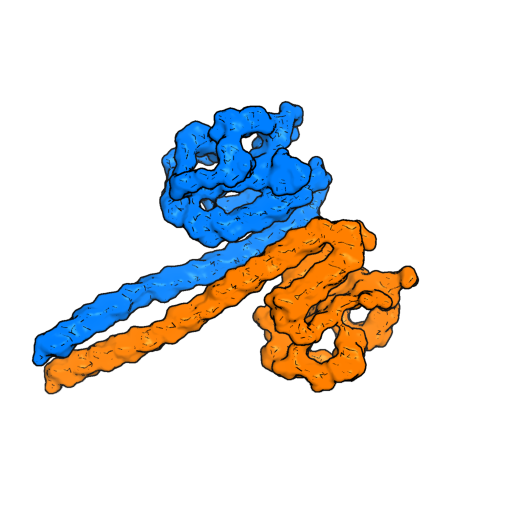1
ATOM 1756 C C . LEU B 1 112 ? 13.973 33.597 61.507 1.00 38.55 93 LEU B C 1
ATOM 1757 O O . LEU B 1 112 ? 13.787 34.726 61.910 1.00 39.74 93 LEU B O 1
ATOM 1762 N N . LEU B 1 113 ? 15.017 33.270 60.751 1.00 40.14 94 LEU B N 1
ATOM 1763 C CA . LEU B 1 113 ? 15.956 34.267 60.225 1.00 40.16 94 LEU B CA 1
ATOM 1764 C C . LEU B 1 113 ? 15.299 35.267 59.258 1.00 42.32 94 LEU B C 1
ATOM 1765 O O . LEU B 1 113 ? 15.718 36.411 59.166 1.00 43.36 94 LEU B O 1
ATOM 1770 N N . ASP B 1 114 ? 14.291 34.819 58.524 1.00 44.49 95 ASP B N 1
ATOM 1771 C CA . ASP B 1 114 ? 13.588 35.657 57.559 1.00 43.32 95 ASP B CA 1
ATOM 1772 C C . ASP B 1 114 ? 12.371 36.366 58.154 1.00 43.89 95 ASP B C 1
ATOM 1773 O O . ASP B 1 114 ? 11.690 37.1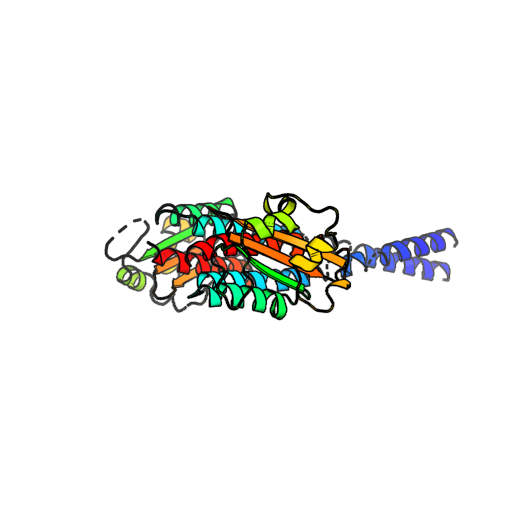03 57.446 1.00 47.00 95 ASP B O 1
ATOM 1778 N N . ALA B 1 115 ? 12.082 36.119 59.429 1.00 42.39 96 ALA B N 1
ATOM 1779 C CA . ALA B 1 115 ? 10.990 36.793 60.128 1.00 41.21 96 ALA B CA 1
ATOM 1780 C C . ALA B 1 115 ? 11.169 38.313 60.139 1.00 44.33 96 ALA B C 1
ATOM 1781 O O . ALA B 1 115 ? 12.264 38.820 60.385 1.00 44.83 96 ALA B O 1
ATOM 1783 N N . THR B 1 116 ? 10.076 39.030 59.877 1.00 46.22 97 THR B N 1
ATOM 1784 C CA . THR B 1 116 ? 10.083 40.488 59.824 1.00 46.45 97 THR B CA 1
ATOM 1785 C C . THR B 1 116 ? 9.426 41.148 61.048 1.00 45.21 97 THR B C 1
ATOM 1786 O O . THR B 1 116 ? 9.499 42.370 61.198 1.00 46.20 97 THR B O 1
ATOM 1790 N N . SER B 1 117 ? 8.795 40.358 61.914 1.00 42.44 98 SER B N 1
ATOM 1791 C CA . SER B 1 117 ? 8.214 40.880 63.153 1.00 42.01 98 SER B CA 1
ATOM 1792 C C . SER B 1 117 ? 8.291 39.869 64.284 1.00 42.34 98 SER B C 1
ATOM 1793 O O . SER B 1 117 ? 8.560 38.695 64.061 1.00 45.24 98 SER B O 1
ATOM 1796 N N . LEU B 1 118 ? 8.040 40.333 65.498 1.00 42.56 99 LEU B N 1
ATOM 1797 C CA . LEU B 1 118 ? 8.024 39.467 66.670 1.00 44.36 99 LEU B CA 1
ATOM 1798 C C . LEU B 1 118 ? 6.840 38.508 66.634 1.00 45.64 99 LEU B C 1
ATOM 1799 O O . LEU B 1 118 ? 6.912 37.382 67.136 1.00 47.15 99 LEU B O 1
ATOM 1804 N N . GLU B 1 119 ? 5.748 38.972 66.047 1.00 45.71 100 GLU B N 1
ATOM 1805 C CA . GLU B 1 119 ? 4.559 38.159 65.902 1.00 46.50 100 GLU B CA 1
ATOM 1806 C C . GLU B 1 119 ? 4.814 37.041 64.900 1.00 43.87 100 GLU B C 1
ATOM 1807 O O . GLU B 1 119 ? 4.365 35.932 65.109 1.00 44.08 100 GLU B O 1
ATOM 1813 N N . ASP B 1 120 ? 5.529 37.348 63.819 1.00 43.47 101 ASP B N 1
ATOM 1814 C CA A ASP B 1 120 ? 5.855 36.324 62.834 0.50 43.09 101 ASP B CA 1
ATOM 1815 C CA B ASP B 1 120 ? 5.946 36.379 62.796 0.50 43.55 101 ASP B CA 1
ATOM 1816 C C . ASP B 1 120 ? 6.851 35.316 63.432 1.00 43.38 101 ASP B C 1
ATOM 1817 O O . ASP B 1 120 ? 6.731 34.123 63.182 1.00 44.36 101 ASP B O 1
ATOM 1826 N N . VAL B 1 121 ? 7.778 35.768 64.268 1.00 44.60 102 VAL B N 1
ATOM 1827 C CA . VAL B 1 121 ? 8.683 34.850 64.985 1.00 44.00 102 VAL B CA 1
ATOM 1828 C C . VAL B 1 121 ? 7.899 33.871 65.873 1.00 44.02 102 VAL B C 1
ATOM 1829 O O . VAL B 1 121 ? 8.114 32.658 65.802 1.00 43.81 102 VAL B O 1
ATOM 1833 N N . VAL B 1 122 ? 6.991 34.397 66.696 1.00 44.57 103 VAL B N 1
ATOM 1834 C CA . VAL B 1 122 ? 6.163 33.572 67.585 1.00 42.30 103 VAL B CA 1
ATOM 1835 C C . VAL B 1 122 ? 5.326 32.579 66.798 1.00 41.29 103 VAL B C 1
ATOM 1836 O O . VAL B 1 122 ? 5.309 31.397 67.114 1.00 43.78 103 VAL B O 1
ATOM 1840 N N . SER B 1 123 ? 4.638 33.061 65.775 1.00 41.29 104 SER B N 1
ATOM 1841 C CA . SER B 1 123 ? 3.833 32.209 64.880 1.00 41.76 104 SER B CA 1
ATOM 1842 C C . SER B 1 123 ? 4.620 31.104 64.220 1.00 38.85 104 SER B C 1
ATOM 1843 O O . SER B 1 123 ? 4.131 30.005 64.078 1.00 38.52 104 SER B O 1
ATOM 1846 N N . THR B 1 124 ? 5.812 31.432 63.743 1.00 40.29 105 THR B N 1
ATOM 1847 C CA . THR B 1 124 ? 6.700 30.445 63.121 1.00 40.98 105 THR B CA 1
ATOM 1848 C C . THR B 1 124 ? 7.064 29.320 64.096 1.00 40.42 105 THR B C 1
ATOM 1849 O O . THR B 1 124 ? 6.890 28.136 63.765 1.00 39.99 105 THR B O 1
ATOM 1853 N N . VAL B 1 125 ? 7.510 29.692 65.300 1.00 38.26 106 VAL B N 1
ATOM 1854 C CA . VAL B 1 125 ? 7.950 28.704 66.275 1.00 38.32 106 VAL B CA 1
ATOM 1855 C C . VAL B 1 125 ? 6.804 27.785 66.663 1.00 40.10 106 VAL B C 1
ATOM 1856 O O . VAL B 1 125 ? 6.973 26.576 66.654 1.00 40.06 106 VAL B O 1
ATOM 1860 N N . GLU B 1 126 ? 5.637 28.361 66.966 1.00 41.59 107 GLU B N 1
ATOM 1861 C CA . GLU B 1 126 ? 4.434 27.580 67.331 1.00 42.77 107 GLU B CA 1
ATOM 1862 C C . GLU B 1 126 ? 3.889 26.714 66.200 1.00 41.90 107 GLU B C 1
ATOM 1863 O O . GLU B 1 126 ? 3.530 25.574 66.427 1.00 44.75 107 GLU B O 1
ATOM 1869 N N . ASP B 1 127 ? 3.823 27.247 64.989 1.00 38.93 108 ASP B N 1
ATOM 1870 C CA . ASP B 1 127 ? 3.397 26.451 63.846 1.00 39.37 108 ASP B CA 1
ATOM 1871 C C . ASP B 1 127 ? 4.320 25.245 63.584 1.00 41.43 108 ASP B C 1
ATOM 1872 O O . ASP B 1 127 ? 3.830 24.133 63.332 1.00 42.47 108 ASP B O 1
ATOM 1877 N N . SER B 1 128 ? 5.639 25.468 63.639 1.00 41.04 109 SER B N 1
ATOM 1878 C CA . SER B 1 128 ? 6.613 24.408 63.406 1.00 41.62 109 SER B CA 1
ATOM 1879 C C . SER B 1 128 ? 6.559 23.326 64.475 1.00 42.02 109 SER B C 1
ATOM 1880 O O . SER B 1 128 ? 6.415 22.156 64.171 1.00 43.17 109 SER B O 1
ATOM 1883 N N . LEU B 1 129 ? 6.665 23.725 65.733 1.00 42.61 110 LEU B N 1
ATOM 1884 C CA . LEU B 1 129 ? 6.646 22.770 66.833 1.00 40.93 110 LEU B CA 1
ATOM 1885 C C . LEU B 1 129 ? 5.381 21.933 66.848 1.00 40.41 110 LEU B C 1
ATOM 1886 O O . LEU B 1 129 ? 5.457 20.724 66.982 1.00 42.17 110 LEU B O 1
ATOM 1891 N N . ARG B 1 130 ? 4.231 22.570 66.664 1.00 40.33 111 ARG B N 1
ATOM 1892 C CA . ARG B 1 130 ? 2.945 21.878 66.651 1.00 38.97 111 ARG B CA 1
ATOM 1893 C C . ARG B 1 130 ? 2.677 20.980 65.436 1.00 40.25 111 ARG B C 1
ATOM 1894 O O . ARG B 1 130 ? 2.154 19.871 65.595 1.00 38.93 111 ARG B O 1
ATOM 1902 N N . HIS B 1 131 ? 3.009 21.470 64.241 1.00 40.79 112 HIS B N 1
ATOM 1903 C CA . HIS B 1 131 ? 2.592 20.830 62.983 1.00 42.61 112 HIS B CA 1
ATOM 1904 C C . HIS B 1 131 ? 3.694 20.200 62.128 1.00 45.11 112 HIS B C 1
ATOM 1905 O O . HIS B 1 131 ? 3.383 19.453 61.204 1.00 47.14 112 HIS B O 1
ATOM 1912 N N . GLU B 1 132 ? 4.959 20.525 62.392 1.00 44.98 113 GLU B N 1
ATOM 1913 C CA . GLU B 1 132 ? 6.070 19.848 61.731 1.00 45.68 113 GLU B CA 1
ATOM 1914 C C . GLU B 1 132 ? 6.613 18.802 62.683 1.00 47.43 113 GLU B C 1
ATOM 1915 O O . GLU B 1 132 ? 6.788 17.640 62.306 1.00 50.44 113 GLU B O 1
ATOM 1921 N N . PHE B 1 133 ? 6.875 19.223 63.916 1.00 45.94 114 PHE B N 1
ATOM 1922 C CA . PHE B 1 133 ? 7.399 18.341 64.945 1.00 46.42 114 PHE B CA 1
ATOM 1923 C C . PHE B 1 133 ? 6.302 17.606 65.727 1.00 48.22 114 PHE B C 1
ATOM 1924 O O . PHE B 1 133 ? 6.604 16.749 66.543 1.00 51.98 114 PHE B O 1
ATOM 1932 N N . GLN B 1 134 ? 5.043 17.943 65.508 1.00 48.90 115 GLN B N 1
ATOM 1933 C CA . GLN B 1 134 ? 3.943 17.194 66.107 1.00 50.77 115 GLN B CA 1
ATOM 1934 C C . GLN B 1 134 ? 4.088 17.107 67.625 1.00 52.69 115 GLN B C 1
ATOM 1935 O O . GLN B 1 134 ? 4.010 16.028 68.209 1.00 55.22 115 GLN B O 1
ATOM 1941 N N . VAL B 1 135 ? 4.308 18.253 68.260 1.00 52.58 116 VAL B N 1
ATOM 1942 C CA . VAL B 1 135 ? 4.371 18.326 69.705 1.00 50.52 116 VAL B CA 1
ATOM 1943 C C . VAL B 1 135 ? 2.952 18.594 70.162 1.00 51.69 116 VAL B C 1
ATOM 1944 O O . VAL B 1 135 ? 2.353 19.571 69.720 1.00 53.51 116 VAL B O 1
ATOM 1948 N N . PRO B 1 136 ? 2.397 17.721 71.031 1.00 51.75 117 PRO B N 1
ATOM 1949 C CA . PRO B 1 136 ? 1.030 17.903 71.520 1.00 51.65 117 PRO B CA 1
ATOM 1950 C C . PRO B 1 136 ? 0.782 19.231 72.241 1.00 51.88 117 PRO B C 1
ATOM 1951 O O . PRO B 1 136 ? -0.220 19.886 71.987 1.00 52.71 117 PRO B O 1
ATOM 1955 N N . TYR B 1 137 ? 1.676 19.612 73.148 1.00 52.79 118 TYR B N 1
ATOM 1956 C CA . TYR B 1 137 ? 1.537 20.861 73.900 1.00 50.81 118 TYR B CA 1
ATOM 1957 C C . TYR B 1 137 ? 2.801 21.727 73.744 1.00 48.43 118 TYR B C 1
ATOM 1958 O O . TYR B 1 137 ? 3.926 21.275 73.977 1.00 45.18 118 TYR B O 1
ATOM 1967 N N . VAL B 1 138 ? 2.590 22.962 73.298 1.00 45.82 119 VAL B N 1
ATOM 1968 C CA . VAL B 1 138 ? 3.655 23.910 73.035 1.00 44.60 119 VAL B CA 1
ATOM 1969 C C . VAL B 1 138 ? 3.327 25.177 73.794 1.00 45.02 119 VAL B C 1
ATOM 1970 O O . VAL B 1 138 ? 2.213 25.650 73.720 1.00 43.76 119 VAL B O 1
ATOM 1974 N N . SER B 1 139 ? 4.295 25.708 74.535 1.00 46.63 120 SER B N 1
ATOM 1975 C CA . SER B 1 139 ? 4.131 26.982 75.225 1.00 46.48 120 SER B CA 1
ATOM 1976 C C . SER B 1 139 ? 5.371 27.842 74.992 1.00 44.67 120 SER B C 1
ATOM 1977 O O . SER B 1 139 ? 6.478 27.435 75.299 1.00 46.26 120 SER B O 1
ATOM 1980 N N . LEU B 1 140 ? 5.160 29.009 74.401 1.00 43.14 121 LEU B N 1
ATOM 1981 C CA . LEU B 1 140 ? 6.192 29.998 74.174 1.00 42.84 121 LEU B CA 1
ATOM 1982 C C . LEU B 1 140 ? 5.720 31.251 74.887 1.00 43.27 121 LEU B C 1
ATOM 1983 O O . LEU B 1 140 ? 4.712 31.839 74.517 1.00 43.14 121 LEU B O 1
ATOM 1988 N N . ILE B 1 141 ? 6.435 31.626 75.940 1.00 45.28 122 ILE B N 1
ATOM 1989 C CA . ILE B 1 141 ? 6.099 32.793 76.743 1.00 44.44 122 ILE B CA 1
ATOM 1990 C C . ILE B 1 141 ? 7.303 33.715 76.693 1.00 45.29 122 ILE B C 1
ATOM 1991 O O . ILE B 1 141 ? 8.407 33.307 77.037 1.00 44.61 122 ILE B O 1
ATOM 1996 N N . LEU B 1 142 ? 7.094 34.941 76.224 1.00 48.46 123 LEU B N 1
ATOM 1997 C CA . LEU B 1 142 ? 8.157 35.937 76.132 1.00 49.91 123 LEU B CA 1
ATOM 1998 C C . LEU B 1 142 ? 8.076 36.811 77.352 1.00 51.45 123 LEU B C 1
ATOM 1999 O O . LEU B 1 142 ? 6.999 36.970 77.911 1.00 54.02 123 LEU B O 1
ATOM 2004 N N . PHE B 1 143 ? 9.208 37.360 77.780 1.00 53.27 124 PHE B N 1
ATOM 2005 C CA . PHE B 1 143 ? 9.235 38.242 78.946 1.00 55.37 124 PHE B CA 1
ATOM 2006 C C . PHE B 1 143 ? 9.312 39.681 78.503 1.00 58.94 124 PHE B C 1
ATOM 2007 O O . PHE B 1 143 ? 10.142 40.036 77.662 1.00 59.82 124 PHE B O 1
ATOM 2015 N N . SER B 1 144 ? 8.445 40.505 79.080 1.00 62.71 125 SER B N 1
ATOM 2016 C CA . SER B 1 144 ? 8.352 41.902 78.707 1.00 65.42 125 SER B CA 1
ATOM 2017 C C . SER B 1 144 ? 7.687 42.710 79.802 1.00 67.92 125 SER B C 1
ATOM 2018 O O . SER B 1 144 ? 6.660 42.298 80.346 1.00 67.98 125 SER B O 1
ATOM 2021 N N . ASP B 1 145 ? 8.268 43.871 80.099 1.00 71.11 126 ASP B N 1
ATOM 2022 C CA . ASP B 1 145 ? 7.681 44.831 81.038 1.00 73.35 126 ASP B CA 1
ATOM 2023 C C . ASP B 1 145 ? 6.603 45.709 80.377 1.00 74.49 126 ASP B C 1
ATOM 2024 O O . ASP B 1 145 ? 5.874 46.412 81.076 1.00 75.99 126 ASP B O 1
ATOM 2029 N N . SER B 1 146 ? 6.505 45.670 79.044 1.00 75.47 127 SER B N 1
ATOM 2030 C CA . SER B 1 146 ? 5.542 46.493 78.291 1.00 76.22 127 SER B CA 1
ATOM 2031 C C . SER B 1 146 ? 4.095 46.234 78.707 1.00 76.97 127 SER B C 1
ATOM 2032 O O . SER B 1 146 ? 3.655 45.086 78.783 1.00 77.63 127 SER B O 1
ATOM 2034 N N . ARG B 1 152 ? 1.616 35.035 73.908 1.00 68.58 133 ARG B N 1
ATOM 2035 C CA . ARG B 1 152 ? 1.467 35.479 75.296 1.00 68.79 133 ARG B CA 1
ATOM 2036 C C . ARG B 1 152 ? 2.797 35.912 75.894 1.00 66.96 133 ARG B C 1
ATOM 2037 O O . ARG B 1 152 ? 3.863 35.410 75.511 1.00 65.44 133 ARG B O 1
ATOM 2045 N N . SER B 1 153 ? 2.721 36.851 76.831 1.00 65.11 134 SER B N 1
ATOM 2046 C CA . SER B 1 153 ? 3.918 37.418 77.430 1.00 64.63 134 SER B CA 1
ATOM 2047 C C . SER B 1 153 ? 3.629 37.937 78.837 1.00 63.51 134 SER B C 1
ATOM 2048 O O . SER B 1 153 ? 2.552 38.476 79.112 1.00 64.36 134 SER B O 1
ATOM 2051 N N . VAL B 1 154 ? 4.607 37.752 79.720 1.00 61.58 135 VAL B N 1
ATOM 2052 C CA . VAL B 1 154 ? 4.497 38.158 81.112 1.00 58.89 135 VAL B CA 1
ATOM 2053 C C . VAL B 1 154 ? 5.707 39.004 81.472 1.00 56.75 135 VAL B C 1
ATOM 2054 O O . VAL B 1 154 ? 6.668 39.087 80.707 1.00 56.08 135 VAL B O 1
ATOM 2058 N N . SER B 1 155 ? 5.644 39.647 82.631 1.00 55.90 136 SER B N 1
ATOM 2059 C CA . SER B 1 155 ? 6.815 40.310 83.196 1.00 54.99 136 SER B CA 1
ATOM 2060 C C . SER B 1 155 ? 7.813 39.245 83.652 1.00 53.60 136 SER B C 1
ATOM 2061 O O . SER B 1 155 ? 7.432 38.189 84.145 1.00 52.17 136 SER B O 1
ATOM 2064 N N . SER B 1 156 ? 9.091 39.523 83.466 1.00 53.33 137 SER B N 1
ATOM 2065 C CA . SER B 1 156 ? 10.144 38.648 83.956 1.00 53.26 137 SER B CA 1
ATOM 2066 C C . SER B 1 156 ? 9.949 38.343 85.453 1.00 52.15 137 SER B C 1
ATOM 2067 O O . SER B 1 156 ? 10.125 37.200 85.895 1.00 51.70 137 SER B O 1
ATOM 2070 N N . ALA B 1 157 ? 9.577 39.368 86.218 1.00 51.40 138 ALA B N 1
ATOM 2071 C CA . ALA B 1 157 ? 9.316 39.229 87.658 1.00 51.49 138 ALA B CA 1
ATOM 2072 C C . ALA B 1 157 ? 8.110 38.337 87.944 1.00 51.87 138 ALA B C 1
ATOM 2073 O O . ALA B 1 157 ? 8.101 37.614 88.936 1.00 53.41 138 ALA B O 1
ATOM 2075 N N . GLU B 1 158 ? 7.094 38.411 87.087 1.00 52.46 139 GLU B N 1
ATOM 2076 C CA . GLU B 1 158 ? 5.920 37.532 87.171 1.00 53.24 139 GLU B CA 1
ATOM 2077 C C . GLU B 1 158 ? 6.294 36.084 86.864 1.00 51.31 139 GLU B C 1
ATOM 2078 O O . GLU B 1 158 ? 5.762 35.156 87.479 1.00 51.35 139 GLU B O 1
ATOM 2084 N N . ALA B 1 159 ? 7.193 35.907 85.897 1.00 49.61 140 ALA B N 1
ATOM 2085 C CA . ALA B 1 159 ? 7.699 34.590 85.514 1.00 48.82 140 ALA B CA 1
ATOM 2086 C C . ALA B 1 159 ? 8.433 33.901 86.678 1.00 48.46 140 ALA B C 1
ATOM 2087 O O . ALA B 1 159 ? 8.166 32.742 86.980 1.00 47.26 140 ALA B O 1
ATOM 2089 N N . HIS B 1 160 ? 9.340 34.622 87.333 1.00 48.90 141 HIS B N 1
ATOM 2090 C CA . HIS B 1 160 ? 10.078 34.071 88.477 1.00 49.47 141 HIS B CA 1
ATOM 2091 C C . HIS B 1 160 ? 9.166 33.797 89.665 1.00 48.64 141 HIS B C 1
ATOM 2092 O O . HIS B 1 160 ? 9.381 32.842 90.392 1.00 48.94 141 HIS B O 1
ATOM 2099 N N . GLN B 1 161 ? 8.149 34.624 89.863 1.00 48.34 142 GLN B N 1
ATOM 2100 C CA . GLN B 1 161 ? 7.178 34.374 90.926 1.00 48.77 142 GLN B CA 1
ATOM 2101 C C . GLN B 1 161 ? 6.433 33.069 90.703 1.00 48.77 142 GLN B C 1
ATOM 2102 O O . GLN B 1 161 ? 6.228 32.302 91.645 1.00 49.62 142 GLN B O 1
ATOM 2108 N N . ALA B 1 162 ? 6.064 32.806 89.452 1.00 47.97 143 ALA B N 1
ATOM 2109 C CA . ALA B 1 162 ? 5.271 31.632 89.111 1.00 47.04 143 ALA B CA 1
ATOM 2110 C C . ALA B 1 162 ? 6.086 30.348 89.109 1.00 46.20 143 ALA B C 1
ATOM 2111 O O . ALA B 1 162 ? 5.709 29.360 89.748 1.00 44.91 143 ALA B O 1
ATOM 2113 N N . ILE B 1 163 ? 7.198 30.373 88.381 1.00 46.54 144 ILE B N 1
ATOM 2114 C CA . ILE B 1 163 ? 7.997 29.178 88.133 1.00 46.39 144 ILE B CA 1
ATOM 2115 C C . ILE B 1 163 ? 9.483 29.361 88.432 1.00 46.86 144 ILE B C 1
ATOM 2116 O O . ILE B 1 163 ? 10.319 28.637 87.899 1.00 45.64 144 ILE B O 1
ATOM 2121 N N . GLY B 1 164 ? 9.815 30.322 89.285 1.00 48.21 145 GLY B N 1
ATOM 2122 C CA . GLY B 1 164 ? 11.204 30.529 89.678 1.00 48.51 145 GLY B CA 1
ATOM 2123 C C . GLY B 1 164 ? 11.716 29.293 90.385 1.00 48.30 145 GLY B C 1
ATOM 2124 O O . GLY B 1 164 ? 11.051 28.766 91.281 1.00 45.74 145 GLY B O 1
ATOM 2125 N N . GLY B 1 165 ? 12.903 28.848 89.977 1.00 49.57 146 GLY B N 1
ATOM 2126 C CA . GLY B 1 165 ? 13.471 27.592 90.439 1.00 51.00 146 GLY B CA 1
ATOM 2127 C C . GLY B 1 165 ? 13.481 26.553 89.343 1.00 52.72 146 GLY B C 1
ATOM 2128 O O . GLY B 1 165 ? 13.935 25.429 89.557 1.00 51.26 146 GLY B O 1
ATOM 2129 N N . LEU B 1 166 ? 12.972 26.930 88.170 1.00 56.76 147 LEU B N 1
ATOM 2130 C CA . LEU B 1 166 ? 12.977 26.070 86.990 1.00 59.39 147 LEU B CA 1
ATOM 2131 C C . LEU B 1 166 ? 14.127 26.477 86.074 1.00 64.78 147 LEU B C 1
ATOM 2132 O O . LEU B 1 166 ? 14.922 25.626 85.673 1.00 66.96 147 LEU B O 1
ATOM 2137 N N . LEU B 1 167 ? 14.218 27.774 85.759 1.00 68.56 148 LEU B N 1
ATOM 2138 C CA . LEU B 1 167 ? 15.287 28.300 84.887 1.00 71.16 148 LEU B CA 1
ATOM 2139 C C . LEU B 1 167 ? 16.653 28.357 85.603 1.00 72.82 148 LEU B C 1
ATOM 2140 O O . LEU B 1 167 ? 16.791 29.046 86.620 1.00 73.26 148 LEU B O 1
ATOM 2142 N N . SER B 1 168 ? 17.637 27.619 85.067 1.00 73.67 149 SER B N 1
ATOM 2143 C CA . SER B 1 168 ? 19.038 27.641 85.542 1.00 73.96 149 SER B CA 1
ATOM 2144 C C . SER B 1 168 ? 19.880 26.550 84.866 1.00 73.90 149 SER B C 1
ATOM 2145 O O . SER B 1 168 ? 20.036 26.525 83.639 1.00 73.45 149 SER B O 1
ATOM 2147 N N . GLY B 1 170 ? 20.264 27.861 81.477 1.00 72.69 151 GLY B N 1
ATOM 2148 C CA . GLY B 1 170 ? 20.691 27.388 80.160 1.00 72.81 151 GLY B CA 1
ATOM 2149 C C . GLY B 1 170 ? 20.270 25.963 79.815 1.00 72.83 151 GLY B C 1
ATOM 2150 O O . GLY B 1 170 ? 19.815 25.704 78.696 1.00 72.29 151 GLY B O 1
ATOM 2151 N N . LYS B 1 171 ? 20.410 25.043 80.776 1.00 72.37 152 LYS B N 1
ATOM 2152 C CA . LYS B 1 171 ? 20.092 23.621 80.555 1.00 71.79 152 LYS B CA 1
ATOM 2153 C C . LYS B 1 171 ? 18.580 23.318 80.420 1.00 71.23 152 LYS B C 1
ATOM 2154 O O . LYS B 1 171 ? 17.735 24.008 80.999 1.00 71.55 152 LYS B O 1
ATOM 2156 N N . THR B 1 172 ? 18.265 22.281 79.644 1.00 69.67 153 THR B N 1
ATOM 2157 C CA . THR B 1 172 ? 16.895 21.817 79.438 1.00 67.93 153 THR B CA 1
ATOM 2158 C C . THR B 1 172 ? 16.463 20.909 80.578 1.00 66.55 153 THR B C 1
ATOM 2159 O O . THR B 1 172 ? 17.131 19.923 80.858 1.00 68.23 153 THR B O 1
ATOM 2163 N N . VAL B 1 173 ? 15.351 21.244 81.228 1.00 64.57 154 VAL B N 1
ATOM 2164 C CA . VAL B 1 173 ? 14.770 20.406 82.272 1.00 63.23 154 VAL B CA 1
ATOM 2165 C C . VAL B 1 173 ? 13.671 19.569 81.645 1.00 62.32 154 VAL B C 1
ATOM 2166 O O . VAL B 1 173 ? 12.881 20.097 80.880 1.00 61.97 154 VAL B O 1
ATOM 2170 N N . CYS B 1 174 ? 13.612 18.276 81.957 1.00 62.30 155 CYS B N 1
ATOM 2171 C CA . CYS B 1 174 ? 12.550 17.433 81.403 1.00 63.06 155 CYS B CA 1
ATOM 2172 C C . CYS B 1 174 ? 12.014 16.363 82.363 1.00 61.36 155 CYS B C 1
ATOM 2173 O O . CYS B 1 174 ? 12.481 16.241 83.493 1.00 60.77 155 CYS B O 1
ATOM 2176 N N . GLY B 1 175 ? 10.995 15.635 81.901 1.00 60.23 156 GLY B N 1
ATOM 2177 C CA . GLY B 1 175 ? 10.284 14.641 82.697 1.00 58.86 156 GLY B CA 1
ATOM 2178 C C . GLY B 1 175 ? 9.064 15.222 83.392 1.00 58.07 156 GLY B C 1
ATOM 2179 O O . GLY B 1 175 ? 8.354 16.068 82.848 1.00 57.88 156 GLY B O 1
ATOM 2180 N N . VAL B 1 176 ? 8.822 14.762 84.615 1.00 58.10 157 VAL B N 1
ATOM 2181 C CA . VAL B 1 176 ? 7.704 15.247 85.423 1.00 56.50 157 VAL B CA 1
ATOM 2182 C C . VAL B 1 176 ? 8.068 16.571 86.108 1.00 55.19 157 VAL B C 1
ATOM 2183 O O . VAL B 1 176 ? 8.883 16.601 87.029 1.00 55.23 157 VAL B O 1
ATOM 2187 N N . LEU B 1 177 ? 7.476 17.665 85.624 1.00 54.53 158 LEU B N 1
ATOM 2188 C CA . LEU B 1 177 ? 7.643 18.983 86.234 1.00 52.42 158 LEU B CA 1
ATOM 2189 C C . LEU B 1 177 ? 6.667 19.049 87.380 1.00 51.46 158 LEU B C 1
ATOM 2190 O O . LEU B 1 177 ? 5.844 18.149 87.555 1.00 52.39 158 LEU B O 1
ATOM 2195 N N . ARG B 1 178 ? 6.758 20.109 88.169 1.00 50.71 159 ARG B N 1
ATOM 2196 C CA . ARG B 1 178 ? 5.887 20.258 89.327 1.00 50.28 159 ARG B CA 1
ATOM 2197 C C . ARG B 1 178 ? 4.526 20.754 88.870 1.00 50.85 159 ARG B C 1
ATOM 2198 O O . ARG B 1 178 ? 4.436 21.435 87.853 1.00 51.94 159 ARG B O 1
ATOM 2206 N N . PRO B 1 179 ? 3.462 20.431 89.625 1.00 51.29 160 PRO B N 1
ATOM 2207 C CA . PRO B 1 179 ? 2.119 20.817 89.221 1.00 50.72 160 PRO B CA 1
ATOM 2208 C C . PRO B 1 179 ? 1.985 22.296 88.891 1.00 49.82 160 PRO B C 1
ATOM 2209 O O . PRO B 1 179 ? 1.456 22.635 87.837 1.00 51.67 160 PRO B O 1
ATOM 2213 N N . HIS B 1 180 ? 2.474 23.160 89.772 1.00 47.08 161 HIS B N 1
ATOM 2214 C CA . HIS B 1 180 ? 2.337 24.602 89.579 1.00 46.00 161 HIS B CA 1
ATOM 2215 C C . HIS B 1 180 ? 3.133 25.144 88.382 1.00 44.53 161 HIS B C 1
ATOM 2216 O O . HIS B 1 180 ? 2.830 26.237 87.883 1.00 44.08 161 HIS B O 1
ATOM 2223 N N . GLU B 1 181 ? 4.144 24.394 87.939 1.00 43.09 162 GLU B N 1
ATOM 2224 C CA . GLU B 1 181 ? 4.956 24.784 86.769 1.00 43.50 162 GLU B CA 1
ATOM 2225 C C . GLU B 1 181 ? 4.277 24.369 85.475 1.00 43.38 162 GLU B C 1
ATOM 2226 O O . GLU B 1 181 ? 4.351 25.090 84.488 1.00 43.35 162 GLU B O 1
ATOM 2232 N N . LEU B 1 182 ? 3.634 23.201 85.485 1.00 44.67 163 LEU B N 1
ATOM 2233 C CA . LEU B 1 182 ? 2.807 22.760 84.363 1.00 45.88 163 LEU B CA 1
ATOM 2234 C C . LEU B 1 182 ? 1.592 23.685 84.225 1.00 46.76 163 LEU B C 1
ATOM 2235 O O . LEU B 1 182 ? 1.155 23.977 83.120 1.00 48.26 163 LEU B O 1
ATOM 2240 N N . ALA B 1 183 ? 1.061 24.161 85.344 1.00 46.74 164 ALA B N 1
ATOM 2241 C CA . ALA B 1 183 ? -0.040 25.118 85.312 1.00 48.21 164 ALA B CA 1
ATOM 2242 C C . ALA B 1 183 ? 0.343 26.422 84.592 1.00 49.16 164 ALA B C 1
ATOM 2243 O O . ALA B 1 183 ? -0.414 26.920 83.770 1.00 52.53 164 ALA B O 1
ATOM 2245 N N . PHE B 1 184 ? 1.508 26.979 84.906 1.00 48.78 165 PHE B N 1
ATOM 2246 C CA . PHE B 1 184 ? 1.935 28.264 84.335 1.00 47.92 165 PHE B CA 1
ATOM 2247 C C . PHE B 1 184 ? 2.318 28.154 82.861 1.00 49.37 165 PHE B C 1
ATOM 2248 O O . PHE B 1 184 ? 2.016 29.038 82.060 1.00 51.31 165 PHE B O 1
ATOM 2256 N N . LEU B 1 185 ? 3.016 27.081 82.514 1.00 48.74 166 LEU B N 1
ATOM 2257 C CA . LEU B 1 185 ? 3.481 26.892 81.156 1.00 48.16 166 LEU B CA 1
ATOM 2258 C C . LEU B 1 185 ? 2.329 26.512 80.229 1.00 49.26 166 LEU B C 1
ATOM 2259 O O . LEU B 1 185 ? 2.118 27.163 79.214 1.00 49.59 166 LEU B O 1
ATOM 2264 N N . PHE B 1 186 ? 1.592 25.466 80.593 1.00 50.50 167 PHE B N 1
ATOM 2265 C CA . PHE B 1 186 ? 0.550 24.888 79.736 1.00 51.65 167 PHE B CA 1
ATOM 2266 C C . PHE B 1 186 ? -0.904 25.200 80.104 1.00 53.66 167 PHE B C 1
ATOM 2267 O O . PHE B 1 186 ? -1.814 24.752 79.420 1.00 54.84 167 PHE B O 1
ATOM 2275 N N . GLY B 1 187 ? -1.136 25.954 81.168 1.00 56.40 168 GLY B N 1
ATOM 2276 C CA . GLY B 1 187 ? -2.500 26.265 81.575 1.00 59.15 168 GLY B CA 1
ATOM 2277 C C . GLY B 1 187 ? -3.110 25.180 82.446 1.00 62.44 168 GLY B C 1
ATOM 2278 O O . GLY B 1 187 ? -2.692 24.012 82.418 1.00 61.42 168 GLY B O 1
ATOM 2279 N N . GLU B 1 188 ? -4.122 25.576 83.208 1.00 66.47 169 GLU B N 1
ATOM 2280 C CA . GLU B 1 188 ? -4.762 24.689 84.175 1.00 70.71 169 GLU B CA 1
ATOM 2281 C C . GLU B 1 188 ? -5.363 23.421 83.544 1.00 72.36 169 GLU B C 1
ATOM 2282 O O . GLU B 1 188 ? -5.143 22.312 84.051 1.00 72.82 169 GLU B O 1
ATOM 2288 N N . SER B 1 189 ? -6.090 23.591 82.435 1.00 73.51 170 SER B N 1
ATOM 2289 C CA . SER B 1 189 ? -6.742 22.476 81.723 1.00 74.53 170 SER B CA 1
ATOM 2290 C C . SER B 1 189 ? -5.773 21.383 81.282 1.00 75.00 170 SER B C 1
ATOM 2291 O O . SER B 1 189 ? -5.894 20.233 81.712 1.00 75.10 170 SER B O 1
ATOM 2294 N N . ASP B 1 190 ? -4.816 21.762 80.429 1.00 75.87 171 ASP B N 1
ATOM 2295 C CA . ASP B 1 190 ? -3.866 20.822 79.811 1.00 76.02 171 ASP B CA 1
ATOM 2296 C C . ASP B 1 190 ? -2.947 20.114 80.804 1.00 75.29 171 ASP B C 1
ATOM 2297 O O . ASP B 1 190 ? -2.554 18.972 80.561 1.00 74.68 171 ASP B O 1
ATOM 2302 N N . ARG B 1 191 ? -2.605 20.792 81.902 1.00 75.35 172 ARG B N 1
ATOM 2303 C CA . ARG B 1 191 ? -1.748 20.223 82.952 1.00 76.02 172 ARG B CA 1
ATOM 2304 C C . ARG B 1 191 ? -1.955 18.725 83.147 1.00 76.00 172 ARG B C 1
ATOM 2305 O O . ARG B 1 191 ? -0.997 17.948 83.150 1.00 76.66 172 ARG B O 1
ATOM 2313 N N . ASP B 1 192 ? -3.218 18.338 83.296 1.00 75.63 173 ASP B N 1
ATOM 2314 C CA . ASP B 1 192 ? -3.590 16.974 83.666 1.00 75.84 173 ASP B CA 1
ATOM 2315 C C . ASP B 1 192 ? -3.336 15.914 82.590 1.00 74.95 173 ASP B C 1
ATOM 2316 O O . ASP B 1 192 ? -3.114 14.742 82.915 1.00 74.32 173 ASP B O 1
ATOM 2321 N N . GLU B 1 193 ? -3.368 16.319 81.321 1.00 74.51 174 GLU B N 1
ATOM 2322 C CA . GLU B 1 193 ? -3.094 15.402 80.212 1.00 74.06 174 GLU B CA 1
ATOM 2323 C C . GLU B 1 193 ? -1.604 15.353 79.860 1.00 71.94 174 GLU B C 1
ATOM 2324 O O . GLU B 1 193 ? -1.223 14.664 78.919 1.00 72.02 174 GLU B O 1
ATOM 2330 N N . ILE B 1 194 ? -0.767 16.082 80.600 1.00 69.07 175 ILE B N 1
ATOM 2331 C CA . ILE B 1 194 ? 0.675 16.105 80.335 1.00 65.70 175 ILE B CA 1
ATOM 2332 C C . ILE B 1 194 ? 1.376 15.153 81.297 1.00 63.79 175 ILE B C 1
ATOM 2333 O O . ILE B 1 194 ? 1.264 15.297 82.515 1.00 62.64 175 ILE B O 1
ATOM 2338 N N . GLY B 1 195 ? 2.079 14.175 80.731 1.00 61.80 176 GLY B N 1
ATOM 2339 C CA . GLY B 1 195 ? 2.799 13.169 81.498 1.00 60.98 176 GLY B CA 1
ATOM 2340 C C . GLY B 1 195 ? 4.265 13.515 81.625 1.00 60.28 176 GLY B C 1
ATOM 2341 O O . GLY B 1 195 ? 4.861 13.361 82.694 1.00 61.05 176 GLY B O 1
ATOM 2342 N N . SER B 1 196 ? 4.843 13.977 80.519 1.00 58.77 177 SER B N 1
ATOM 2343 C CA . SER B 1 196 ? 6.222 14.452 80.483 1.00 56.73 177 SER B CA 1
ATOM 2344 C C . SER B 1 196 ? 6.292 15.802 79.784 1.00 54.34 177 SER B C 1
ATOM 2345 O O . SER B 1 196 ? 5.383 16.181 79.048 1.00 54.63 177 SER B O 1
ATOM 2348 N N . ALA B 1 197 ? 7.379 16.521 80.021 1.00 52.12 178 ALA B N 1
ATOM 2349 C CA . ALA B 1 197 ? 7.541 17.863 79.492 1.00 51.51 178 ALA B CA 1
ATOM 2350 C C . ALA B 1 197 ? 8.993 18.292 79.571 1.00 50.45 178 ALA B C 1
ATOM 2351 O O . ALA B 1 197 ? 9.691 17.885 80.477 1.00 50.80 178 ALA B O 1
ATOM 2353 N N . ALA B 1 198 ? 9.434 19.098 78.607 1.00 49.14 179 ALA B N 1
ATOM 2354 C CA . ALA B 1 198 ? 10.783 19.654 78.584 1.00 47.64 179 ALA B CA 1
ATOM 2355 C C . ALA B 1 198 ? 10.708 21.188 78.430 1.00 47.41 179 ALA B C 1
ATOM 2356 O O . ALA B 1 198 ? 9.980 21.692 77.579 1.00 47.18 179 ALA B O 1
ATOM 2358 N N . VAL B 1 199 ? 11.459 21.916 79.253 1.00 45.79 180 VAL B N 1
ATOM 2359 C CA . VAL B 1 199 ? 11.438 23.384 79.267 1.00 43.23 180 VAL B CA 1
ATOM 2360 C C . VAL B 1 199 ? 12.860 23.947 79.162 1.00 42.54 180 VAL B C 1
ATOM 2361 O O . VAL B 1 199 ? 13.826 23.366 79.658 1.00 38.77 180 VAL B O 1
ATOM 2365 N N . VAL B 1 200 ? 12.980 25.089 78.504 1.00 42.61 181 VAL B N 1
ATOM 2366 C CA . VAL B 1 200 ? 14.262 25.732 78.332 1.00 42.95 181 VAL B CA 1
ATOM 2367 C C . VAL B 1 200 ? 14.078 27.236 78.424 1.00 43.41 181 VAL B C 1
ATOM 2368 O O . VAL B 1 200 ? 13.043 27.786 78.056 1.00 44.32 181 VAL B O 1
ATOM 2372 N N . SER B 1 201 ? 15.096 27.882 78.957 1.00 44.87 182 SER B N 1
ATOM 2373 C CA . SER B 1 201 ? 15.150 29.316 79.047 1.00 45.90 182 SER B CA 1
ATOM 2374 C C . SER B 1 201 ? 15.641 29.862 77.694 1.00 45.68 182 SER B C 1
ATOM 2375 O O . SER B 1 201 ? 16.557 29.305 77.083 1.00 44.67 182 SER B O 1
ATOM 2378 N N . LEU B 1 202 ? 15.002 30.922 77.215 1.00 45.49 183 LEU B N 1
ATOM 2379 C CA . LEU B 1 202 ? 15.389 31.548 75.962 1.00 45.71 183 LEU B CA 1
ATOM 2380 C C . LEU B 1 202 ? 16.312 32.682 76.364 1.00 48.87 183 LEU B C 1
ATOM 2381 O O . LEU B 1 202 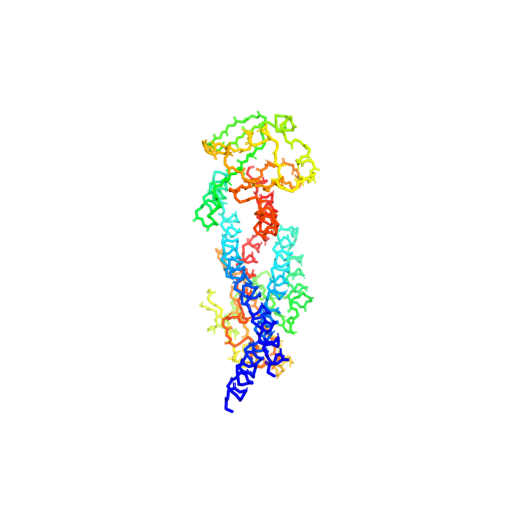? 15.864 33.790 76.667 1.00 50.13 183 LEU B O 1
ATOM 2386 N N . SER B 1 203 ? 17.605 32.391 76.426 1.00 51.48 184 SER B N 1
ATOM 2387 C CA . SER B 1 203 ? 18.549 33.401 76.856 1.00 53.21 184 SER B CA 1
ATOM 2388 C C . SER B 1 203 ? 19.781 33.432 75.974 1.00 54.09 184 SER B C 1
ATOM 2389 O O . SER B 1 203 ? 20.395 32.402 75.655 1.00 53.20 184 SER B O 1
ATOM 2392 N N . PHE B 1 204 ? 20.093 34.649 75.557 1.00 54.43 185 PHE B N 1
ATOM 2393 C CA . PHE B 1 204 ? 21.275 34.947 74.794 1.00 54.57 185 PHE B CA 1
ATOM 2394 C C . PHE B 1 204 ? 21.449 36.428 75.024 1.00 55.12 185 PHE B C 1
ATOM 2395 O O . PHE B 1 204 ? 20.598 37.220 74.618 1.00 54.65 185 PHE B O 1
ATOM 2403 N N . GLN B 1 205 ? 22.514 36.793 75.739 1.00 56.79 186 GLN B N 1
ATOM 2404 C CA . GLN B 1 205 ? 22.747 38.185 76.100 1.00 57.09 186 GLN B CA 1
A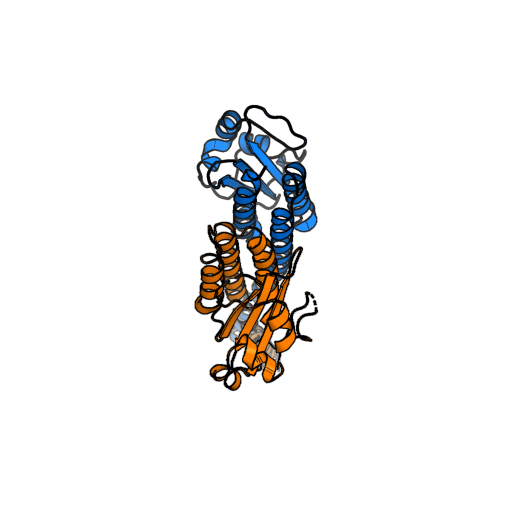TOM 2405 C C . GLN B 1 205 ? 21.456 38.782 76.670 1.00 56.42 186 GLN B C 1
ATOM 2406 O O . GLN B 1 205 ? 20.971 39.827 76.223 1.00 55.10 186 GLN B O 1
ATOM 2412 N N . GLY B 1 206 ? 20.908 38.079 77.663 1.00 56.03 187 GLY B N 1
ATOM 2413 C CA . GLY B 1 206 ? 19.624 38.430 78.262 1.00 56.67 187 GLY B CA 1
ATOM 2414 C C . GLY B 1 206 ? 18.622 37.287 78.225 1.00 56.57 187 GLY B C 1
ATOM 2415 O O . GLY B 1 206 ? 18.697 36.399 77.382 1.00 57.29 187 GLY B O 1
ATOM 2416 N N . LEU B 1 207 ? 17.682 37.324 79.162 1.00 56.66 188 LEU B N 1
ATOM 2417 C CA . LEU B 1 207 ? 16.628 36.327 79.295 1.00 55.38 188 LEU B CA 1
ATOM 2418 C C . LEU B 1 207 ? 15.407 36.855 78.548 1.00 54.29 188 LEU B C 1
ATOM 2419 O O . LEU B 1 207 ? 14.832 37.873 78.933 1.00 53.09 188 LEU B O 1
ATOM 2424 N N . HIS B 1 208 ? 15.022 36.178 77.467 1.00 53.19 189 HIS B N 1
ATOM 2425 C CA . HIS B 1 208 ? 13.944 36.664 76.597 1.00 51.84 189 HIS B CA 1
ATOM 2426 C C . HIS B 1 208 ? 12.626 35.939 76.821 1.00 50.68 189 HIS B C 1
ATOM 2427 O O . HIS B 1 208 ? 11.613 36.326 76.255 1.00 51.99 189 HIS B O 1
ATOM 2434 N N . GLY B 1 209 ? 12.630 34.886 77.630 1.00 48.77 190 GLY B N 1
ATOM 2435 C CA . GLY B 1 209 ? 11.428 34.097 77.825 1.00 46.56 190 GLY B CA 1
ATOM 2436 C C . GLY B 1 209 ? 11.721 32.639 78.070 1.00 44.91 190 GLY B C 1
ATOM 2437 O O . GLY B 1 209 ? 12.841 32.262 78.400 1.00 44.22 190 GLY B O 1
ATOM 2438 N N . VAL B 1 210 ? 10.695 31.821 77.885 1.00 43.68 191 VAL B N 1
ATOM 2439 C CA . VAL B 1 210 ? 10.770 30.404 78.167 1.00 42.95 191 VAL B CA 1
ATOM 2440 C C . VAL B 1 210 ? 10.007 29.652 77.072 1.00 43.65 191 VAL B C 1
ATOM 2441 O O . VAL B 1 210 ? 8.985 30.138 76.579 1.00 45.88 191 VAL B O 1
ATOM 2445 N N . LEU B 1 211 ? 10.527 28.491 76.681 1.00 42.49 192 LEU B N 1
ATOM 2446 C CA . LEU B 1 211 ? 9.914 27.650 75.661 1.00 43.38 192 LEU B CA 1
ATOM 2447 C C . LEU B 1 211 ? 9.734 26.243 76.233 1.00 43.53 192 LEU B C 1
ATOM 2448 O O . LEU B 1 211 ? 10.691 25.646 76.699 1.00 44.34 192 LEU B O 1
ATOM 2453 N N . ALA B 1 212 ? 8.512 25.722 76.195 1.00 44.64 193 ALA B N 1
ATOM 2454 C CA . ALA B 1 212 ? 8.205 24.409 76.761 1.00 45.21 193 ALA B CA 1
ATOM 2455 C C . ALA B 1 212 ? 7.427 23.551 75.775 1.00 46.34 193 ALA B C 1
ATOM 2456 O O . ALA B 1 212 ? 6.614 24.062 75.001 1.00 46.36 193 ALA B O 1
ATOM 2458 N N . ILE B 1 213 ? 7.695 22.247 75.831 1.00 47.58 194 ILE B N 1
ATOM 2459 C CA . ILE B 1 213 ? 6.976 21.242 75.073 1.00 48.69 194 ILE B CA 1
ATOM 2460 C C . ILE B 1 213 ? 6.524 20.117 76.018 1.00 51.79 194 ILE B C 1
ATOM 2461 O O . ILE B 1 213 ? 7.243 19.760 76.949 1.00 50.71 194 ILE B O 1
ATOM 2466 N N . GLY B 1 214 ? 5.324 19.588 75.785 1.00 56.29 195 GLY B N 1
ATOM 2467 C CA . GLY B 1 214 ? 4.737 18.534 76.625 1.00 60.32 195 GLY B CA 1
ATOM 2468 C C . GLY B 1 214 ? 3.957 17.479 75.847 1.00 64.28 195 GLY B C 1
ATOM 2469 O O . GLY B 1 214 ? 3.390 17.769 74.784 1.00 63.82 195 GLY B O 1
ATOM 2470 N N . SER B 1 215 ? 3.947 16.247 76.367 1.00 68.45 196 SER B N 1
ATOM 2471 C CA . SER B 1 215 ? 3.153 15.153 75.782 1.00 71.77 196 SER B CA 1
ATOM 2472 C C . SER B 1 215 ? 2.484 14.306 76.860 1.00 74.88 196 SER B C 1
ATOM 2473 O O . SER B 1 215 ? 2.966 14.243 77.995 1.00 75.02 196 SER B O 1
ATOM 2476 N N . PRO B 1 216 ? 1.366 13.647 76.507 1.00 78.55 197 PRO B N 1
ATOM 2477 C CA . PRO B 1 216 ? 0.666 12.800 77.475 1.00 79.25 197 PRO B CA 1
ATOM 2478 C C . PRO B 1 216 ? 1.447 11.531 77.819 1.00 79.94 197 PRO B C 1
ATOM 2479 O O . PRO B 1 216 ? 1.374 11.059 78.953 1.00 80.05 197 PRO B O 1
ATOM 2483 N N . ASP B 1 217 ? 2.178 10.989 76.849 1.00 80.82 198 ASP B N 1
ATOM 2484 C CA . ASP B 1 217 ? 3.035 9.840 77.090 1.00 82.30 198 ASP B CA 1
ATOM 2485 C C . ASP B 1 217 ? 4.167 10.309 77.993 1.00 83.68 198 ASP B C 1
ATOM 2486 O O . ASP B 1 217 ? 4.933 11.181 77.599 1.00 84.31 198 ASP B O 1
ATOM 2491 N N . PRO B 1 218 ? 4.274 9.745 79.212 1.00 85.67 199 PRO B N 1
ATOM 2492 C CA . PRO B 1 218 ? 5.341 10.179 80.121 1.00 86.20 199 PRO B CA 1
ATOM 2493 C C . PRO B 1 218 ? 6.722 9.641 79.759 1.00 86.98 199 PRO B C 1
ATOM 2494 O O . PRO B 1 218 ? 7.702 10.015 80.396 1.00 87.32 199 PRO B O 1
ATOM 2498 N N . GLN B 1 219 ? 6.795 8.765 78.759 1.00 88.26 200 GLN B N 1
ATOM 2499 C CA . GLN B 1 219 ? 8.070 8.223 78.279 1.00 89.44 200 GLN B CA 1
ATOM 2500 C C . GLN B 1 219 ? 8.723 9.173 77.267 1.00 89.35 200 GLN B C 1
ATOM 2501 O O . GLN B 1 219 ? 9.950 9.201 77.099 1.00 89.03 200 GLN B O 1
ATOM 2507 N N . HIS B 1 220 ? 7.870 9.939 76.596 1.00 89.12 201 HIS B N 1
ATOM 2508 C CA . HIS B 1 220 ? 8.257 10.944 75.612 1.00 88.65 201 HIS B CA 1
ATOM 2509 C C . HIS B 1 220 ? 8.718 12.178 76.400 1.00 87.36 201 HIS B C 1
ATOM 2510 O O . HIS B 1 220 ? 8.034 12.591 77.320 1.00 88.02 201 HIS B O 1
ATOM 2517 N N . TYR B 1 221 ? 9.875 12.744 76.072 1.00 85.48 202 TYR B N 1
ATOM 2518 C CA . TYR B 1 221 ? 10.448 13.889 76.829 1.00 84.11 202 TYR B CA 1
ATOM 2519 C C . TYR B 1 221 ? 10.823 13.565 78.295 1.00 84.29 202 TYR B C 1
ATOM 2520 O O . TYR B 1 221 ? 10.573 14.360 79.205 1.00 82.44 202 TYR B O 1
ATOM 2529 N N . LYS B 1 222 ? 11.403 12.391 78.519 1.00 85.28 203 LYS B N 1
ATOM 2530 C CA . LYS B 1 222 ? 11.975 12.048 79.824 1.00 86.04 203 LYS B CA 1
ATOM 2531 C C . LYS B 1 222 ? 13.502 12.119 79.777 1.00 86.40 203 LYS B C 1
ATOM 2532 O O . LYS B 1 222 ? 14.143 12.317 80.807 1.00 86.05 203 LYS B O 1
ATOM 2535 N N . SER B 1 223 ? 14.072 11.962 78.583 1.00 87.20 204 SER B N 1
ATOM 2536 C CA . SER B 1 223 ? 15.521 11.952 78.396 1.00 88.25 204 SER B CA 1
ATOM 2537 C C . SER B 1 223 ? 15.972 13.130 77.543 1.00 88.70 204 SER B C 1
ATOM 2538 O O . SER B 1 223 ? 15.161 13.763 76.859 1.00 88.03 204 SER B O 1
ATOM 2541 N N . SER B 1 224 ? 17.277 13.402 77.583 1.00 89.26 205 SER B N 1
ATOM 2542 C CA . SER B 1 224 ? 17.893 14.421 76.727 1.00 89.28 205 SER B CA 1
ATOM 2543 C C . SER B 1 224 ? 17.677 14.088 75.258 1.00 88.86 205 SER B C 1
ATOM 2544 O O . SER B 1 224 ? 17.414 14.980 74.458 1.00 89.04 205 SER B O 1
ATOM 2547 N N . LEU B 1 225 ? 17.776 12.798 74.929 1.00 88.63 206 LEU B N 1
ATOM 2548 C CA . LEU B 1 225 ? 17.647 12.298 73.551 1.00 88.22 206 LEU B CA 1
ATOM 2549 C C . LEU B 1 225 ? 16.351 12.753 72.872 1.00 86.06 206 LEU B C 1
ATOM 2550 O O . LEU B 1 225 ? 16.383 13.336 71.779 1.00 85.66 206 LEU B O 1
ATOM 2555 N N . GLY B 1 226 ? 15.221 12.481 73.525 1.00 83.23 207 GLY B N 1
ATOM 2556 C CA . GLY B 1 226 ? 13.910 12.873 73.007 1.00 81.88 207 GLY B CA 1
ATOM 2557 C C . GLY B 1 226 ? 13.701 14.383 72.930 1.00 80.36 207 GLY B C 1
ATOM 2558 O O . GLY B 1 226 ? 12.987 14.876 72.049 1.00 80.67 207 GLY B O 1
ATOM 2559 N N . THR B 1 227 ? 14.339 15.118 73.843 1.00 77.31 208 THR B N 1
ATOM 2560 C CA . THR B 1 227 ? 14.180 16.570 73.935 1.00 74.23 208 THR B CA 1
ATOM 2561 C C . THR B 1 227 ? 15.357 17.376 73.354 1.00 72.51 208 THR B C 1
ATOM 2562 O O . THR B 1 227 ? 15.452 18.579 73.611 1.00 72.99 208 THR B O 1
ATOM 2566 N N . LEU B 1 228 ? 16.239 16.742 72.573 1.00 69.03 209 LEU B N 1
ATOM 2567 C CA . LEU B 1 228 ? 17.430 17.442 72.045 1.00 66.76 209 LEU B CA 1
ATOM 2568 C C . LEU B 1 228 ? 17.106 18.584 71.080 1.00 63.43 209 LEU B C 1
ATOM 2569 O O . LEU B 1 228 ? 17.783 19.608 71.098 1.00 60.21 209 LEU B O 1
ATOM 2574 N N . PHE B 1 229 ? 16.094 18.401 70.235 1.00 62.01 210 PHE B N 1
ATOM 2575 C CA . PHE B 1 229 ? 15.721 19.441 69.275 1.00 62.10 210 PHE B CA 1
ATOM 2576 C C . PHE B 1 229 ? 15.340 20.738 69.985 1.00 59.20 210 PHE B C 1
ATOM 2577 O O . PHE B 1 229 ? 15.746 21.814 69.553 1.00 59.74 210 PHE B O 1
ATOM 2585 N N . LEU B 1 230 ? 14.622 20.625 71.101 1.00 56.25 211 LEU B N 1
ATOM 2586 C CA . LEU B 1 230 ? 14.186 21.790 71.869 1.00 53.87 211 LEU B CA 1
ATOM 2587 C C . LEU B 1 230 ? 15.326 22.773 72.160 1.00 52.01 211 LEU B C 1
ATOM 2588 O O . LEU B 1 230 ? 15.160 23.983 72.005 1.00 50.93 211 LEU B O 1
ATOM 2593 N N . GLY B 1 231 ? 16.471 22.247 72.586 1.00 50.67 212 GLY B N 1
ATOM 2594 C CA . GLY B 1 231 ? 17.649 23.065 72.861 1.00 49.71 212 GLY B CA 1
ATOM 2595 C C . GLY B 1 231 ? 18.235 23.712 71.619 1.00 48.56 212 GLY B C 1
ATOM 2596 O O . GLY B 1 231 ? 18.744 24.824 71.681 1.00 48.07 212 GLY B O 1
ATOM 2597 N N . TYR B 1 232 ? 18.164 23.022 70.491 1.00 49.57 213 TYR B N 1
ATOM 2598 C CA . TYR B 1 232 ? 18.682 23.568 69.245 1.00 53.16 213 TYR B CA 1
ATOM 2599 C C . TYR B 1 232 ? 17.804 24.750 68.818 1.00 52.02 213 TYR B C 1
ATOM 2600 O O . TYR B 1 232 ? 18.309 25.799 68.441 1.00 53.65 213 TYR B O 1
ATOM 2609 N N . VAL B 1 233 ? 16.489 24.565 68.881 1.00 51.09 214 VAL B N 1
ATOM 2610 C CA . VAL B 1 233 ? 15.533 25.627 68.547 1.00 49.00 214 VAL B CA 1
ATOM 2611 C C . VAL B 1 233 ? 15.758 26.836 69.463 1.00 48.77 214 VAL B C 1
ATOM 2612 O O . VAL B 1 233 ? 15.912 27.960 68.993 1.00 49.92 214 VAL B O 1
ATOM 2616 N N . ALA B 1 234 ? 15.820 26.591 70.767 1.00 47.91 215 ALA B N 1
ATOM 2617 C CA . ALA B 1 234 ? 16.057 27.647 71.749 1.00 47.80 215 ALA B CA 1
ATOM 2618 C C . ALA B 1 234 ? 17.341 28.449 71.489 1.00 47.57 215 ALA B C 1
ATOM 2619 O O . ALA B 1 234 ? 17.379 29.651 71.756 1.00 46.88 215 ALA B O 1
ATOM 2621 N N . GLU B 1 235 ? 18.382 27.783 70.980 1.00 48.51 216 GLU B N 1
ATOM 2622 C CA . GLU B 1 235 ? 19.660 28.432 70.678 1.00 48.74 216 GLU B CA 1
ATOM 2623 C C . GLU B 1 235 ? 19.436 29.461 69.580 1.00 43.64 216 GLU B C 1
ATOM 2624 O O . GLU B 1 235 ? 19.884 30.583 69.682 1.00 42.71 216 GLU B O 1
ATOM 2630 N N . VAL B 1 236 ? 18.718 29.072 68.534 1.00 40.98 217 VAL B N 1
ATOM 2631 C CA . VAL B 1 236 ? 18.473 29.963 67.403 1.00 39.35 217 VAL B CA 1
ATOM 2632 C C . VAL B 1 236 ? 17.429 31.011 67.755 1.00 39.65 217 VAL B C 1
ATOM 2633 O O . VAL B 1 236 ? 17.631 32.202 67.509 1.00 40.88 217 VAL B O 1
ATOM 2637 N N . LEU B 1 237 ? 16.311 30.564 68.321 1.00 38.58 218 LEU B N 1
ATOM 2638 C CA . LEU B 1 237 ? 15.242 31.471 68.720 1.00 39.40 218 LEU B CA 1
ATOM 2639 C C . LEU B 1 237 ? 15.753 32.543 69.680 1.00 40.91 218 LEU B C 1
ATOM 2640 O O . LEU B 1 237 ? 15.432 33.716 69.520 1.00 43.99 218 LEU B O 1
ATOM 2645 N N . ALA B 1 238 ? 16.560 32.153 70.659 1.00 41.08 219 ALA B N 1
ATOM 2646 C CA . ALA B 1 238 ? 17.143 33.116 71.576 1.00 41.59 219 ALA B CA 1
ATOM 2647 C C . ALA B 1 238 ? 18.023 34.173 70.871 1.00 43.12 219 ALA B C 1
ATOM 2648 O O . ALA B 1 238 ? 18.101 35.308 71.339 1.00 44.64 219 ALA B O 1
ATOM 2650 N N . ARG B 1 239 ? 18.679 33.819 69.764 1.00 42.50 220 ARG B N 1
ATOM 2651 C CA . ARG B 1 239 ? 19.509 34.789 69.017 1.00 43.18 220 ARG B CA 1
ATOM 2652 C C . ARG B 1 239 ? 18.700 35.715 68.117 1.00 43.93 220 ARG B C 1
ATOM 2653 O O . ARG B 1 239 ? 19.192 36.751 67.690 1.00 45.06 220 ARG B O 1
ATOM 2661 N N . VAL B 1 240 ? 17.463 35.327 67.830 1.00 44.71 221 VAL B N 1
ATOM 2662 C CA . VAL B 1 240 ? 16.590 36.045 66.910 1.00 43.74 221 VAL B CA 1
ATOM 2663 C C . VAL B 1 240 ? 15.691 37.039 67.652 1.00 43.66 221 VAL B C 1
ATOM 2664 O O . VAL B 1 240 ? 15.359 38.095 67.130 1.00 43.78 221 VAL B O 1
ATOM 2668 N N . LEU B 1 241 ? 15.297 36.706 68.874 1.00 45.29 222 LEU B N 1
ATOM 2669 C CA . LEU B 1 241 ? 14.419 37.583 69.653 1.00 46.21 222 LEU B CA 1
ATOM 2670 C C . LEU B 1 241 ? 14.974 38.993 69.914 1.00 48.77 222 LEU B C 1
ATOM 2671 O O . LEU B 1 241 ? 14.215 39.961 69.828 1.00 50.54 222 LEU B O 1
ATOM 2676 N N . PRO B 1 242 ? 16.284 39.128 70.218 1.00 51.17 223 PRO B N 1
ATOM 2677 C CA . PRO B 1 242 ? 16.878 40.463 70.422 1.00 52.70 223 PRO B CA 1
ATOM 2678 C C . PRO B 1 242 ? 16.727 41.438 69.247 1.00 55.09 223 PRO B C 1
ATOM 2679 O O . PRO B 1 242 ? 16.709 42.642 69.456 1.00 56.39 223 PRO B O 1
ATOM 2683 N N . ARG B 1 243 ? 16.616 40.927 68.025 1.00 58.10 224 ARG B N 1
ATOM 2684 C CA . ARG B 1 243 ? 16.413 41.774 66.849 1.00 59.65 224 ARG B CA 1
ATOM 2685 C C . ARG B 1 243 ? 15.054 42.477 66.809 1.00 60.41 224 ARG B C 1
ATOM 2686 O O . ARG B 1 243 ? 14.735 43.125 65.808 1.00 62.95 224 ARG B O 1
ATOM 2694 N N . PHE B 1 244 ? 14.255 42.353 67.876 1.00 59.53 225 PHE B N 1
ATOM 2695 C CA . PHE B 1 244 ? 12.937 42.981 67.947 1.00 57.46 225 PHE B CA 1
ATOM 2696 C C . PHE B 1 244 ? 12.771 43.692 69.269 1.00 57.80 225 PHE B C 1
ATOM 2697 O O . PHE B 1 244 ? 12.278 43.112 70.224 1.00 60.18 225 PHE B O 1
#

CATH classification: 3.30.450.40

Nearest PDB structures (foldseek):
  3e98-assembly1_A  TM=1.006E+00  e=1.736E-32  Pseudomonas aeruginosa
  3e98-assembly1_B  TM=8.235E-01  e=2.167E-24  Pseudomonas aeruginosa
  6ob8-assembly1_A  TM=6.382E-01  e=1.330E-02  [Leptolyngbya] sp. JSC-1
  5lly-assembly1_D  TM=5.646E-01  e=1.430E-01  Idiomarina sp. A28L
  5llw-assembly1_B  TM=5.751E-01  e=2.440E-01  Idiomarina sp. A28L

InterPro domains:
  IPR007435 Protein of unknown function DUF484 [PF04340] (8-227)
  IPR007435 Protein of unknown function DUF484 [PTHR38765] (1-228)
  IPR029016 GAF-like domain superfamily [G3DSA:3.30.450.40] (46-233)